Protein AF-A0A833H6C9-F1 (afdb_monomer_lite)

Secondary structure (DSSP, 8-state):
---------------HHHHHHHHHHHHHHHHHHHHHHHHHHHHHHHHHHHHHHHHHHHHHHHHHHHTSS-HHHHHHHHHHHTTTTTT-HHHHHHHHHHHHH-S-HHHHHHHHHHHGGGTTSTTTHHHHHHHHTT---HHHHHHHHHHHHHT--HHHHHHHHHHTT-TTS-HHHHHHHHHHHHT--

Structure (mmCIF, N/CA/C/O backbone):
data_AF-A0A833H6C9-F1
#
_entry.id   AF-A0A833H6C9-F1
#
loop_
_atom_site.group_PDB
_atom_site.id
_atom_site.type_symbol
_atom_site.label_atom_id
_atom_site.label_alt_id
_atom_site.label_comp_id
_atom_site.label_asym_id
_atom_site.label_entity_id
_atom_site.label_seq_id
_atom_site.pdbx_PDB_ins_code
_atom_site.Cartn_x
_atom_site.Cartn_y
_atom_site.Cartn_z
_atom_site.occupancy
_atom_site.B_iso_or_equiv
_atom_site.auth_seq_id
_atom_site.auth_comp_id
_atom_site.auth_asym_id
_atom_site.auth_atom_id
_atom_site.pdbx_PDB_model_num
ATOM 1 N N . THR A 1 1 ? -7.878 8.774 -89.054 1.00 51.75 1 THR A N 1
ATOM 2 C CA . THR A 1 1 ? -6.508 8.268 -88.817 1.00 51.75 1 THR A CA 1
ATOM 3 C C . THR A 1 1 ? -6.117 8.661 -87.407 1.00 51.75 1 THR A C 1
ATOM 5 O O . THR A 1 1 ? -5.967 9.843 -87.141 1.00 51.75 1 THR A O 1
ATOM 8 N N . VAL A 1 2 ? -6.123 7.715 -86.466 1.00 47.66 2 VAL A N 1
ATOM 9 C CA . VAL A 1 2 ? -5.965 7.989 -85.025 1.00 47.66 2 VAL A CA 1
ATOM 10 C C . VAL A 1 2 ? -4.481 7.919 -84.662 1.00 47.66 2 VAL A C 1
ATOM 12 O O . VAL A 1 2 ? -3.863 6.868 -84.811 1.00 47.66 2 VAL A O 1
ATOM 15 N N . VAL A 1 3 ? -3.908 9.032 -84.201 1.00 56.22 3 VAL A N 1
ATOM 16 C CA . VAL A 1 3 ? -2.522 9.112 -83.715 1.00 56.22 3 VAL A CA 1
ATOM 17 C C . VAL A 1 3 ? -2.506 8.683 -82.245 1.00 56.22 3 VAL A C 1
ATOM 19 O O . VAL A 1 3 ? -3.015 9.399 -81.387 1.00 56.22 3 VAL A O 1
ATOM 22 N N . ARG A 1 4 ? -1.949 7.503 -81.940 1.00 53.00 4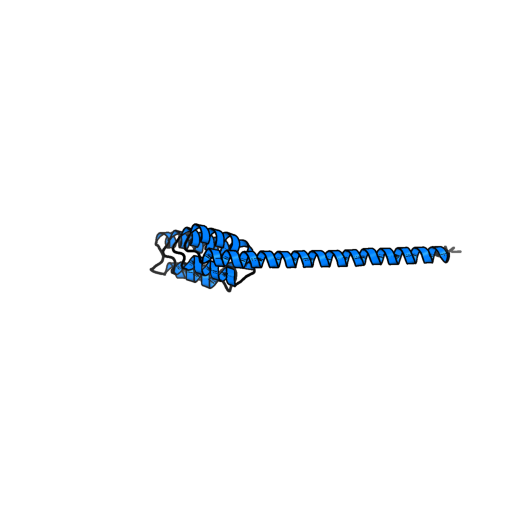 ARG A N 1
ATOM 23 C CA . ARG A 1 4 ? -1.631 7.100 -80.557 1.00 53.00 4 ARG A CA 1
ATOM 24 C C . ARG A 1 4 ? -0.303 7.756 -80.158 1.00 53.00 4 ARG A C 1
ATOM 26 O O . ARG A 1 4 ? 0.686 7.508 -80.845 1.00 53.00 4 ARG A O 1
ATOM 33 N N . PRO A 1 5 ? -0.232 8.550 -79.078 1.00 54.09 5 PRO A N 1
ATOM 34 C CA . PRO A 1 5 ? 1.048 8.992 -78.547 1.00 54.09 5 PRO A CA 1
ATOM 35 C C . PRO A 1 5 ? 1.734 7.817 -77.842 1.00 54.09 5 PRO A C 1
ATOM 37 O O . PRO A 1 5 ? 1.198 7.233 -76.897 1.00 54.09 5 PRO A O 1
ATOM 40 N N . ASP A 1 6 ? 2.913 7.456 -78.335 1.00 60.75 6 ASP A N 1
ATOM 41 C CA . ASP A 1 6 ? 3.777 6.447 -77.738 1.00 60.75 6 ASP A CA 1
ATOM 42 C C . ASP A 1 6 ? 4.527 7.076 -76.553 1.00 60.75 6 ASP A C 1
ATOM 44 O O . ASP A 1 6 ? 5.457 7.871 -76.718 1.00 60.75 6 ASP A O 1
ATOM 48 N N . PHE A 1 7 ? 4.084 6.777 -75.331 1.00 57.22 7 PHE A N 1
ATOM 49 C CA . PHE A 1 7 ? 4.765 7.194 -74.105 1.00 57.22 7 PHE A CA 1
ATOM 50 C C . PHE A 1 7 ? 5.963 6.276 -73.846 1.00 57.22 7 PHE A C 1
ATOM 52 O O . PHE A 1 7 ? 5.976 5.466 -72.916 1.00 57.22 7 PHE A O 1
ATOM 59 N N . GLY A 1 8 ? 7.002 6.425 -74.666 1.00 55.09 8 GLY A N 1
ATOM 60 C CA . GLY A 1 8 ? 8.302 5.821 -74.416 1.00 55.09 8 GLY A CA 1
ATOM 61 C C . GLY A 1 8 ? 8.864 6.337 -73.092 1.00 55.09 8 GLY A C 1
ATOM 62 O O . GLY A 1 8 ? 9.366 7.459 -73.011 1.00 55.09 8 GLY A O 1
ATOM 63 N N . ARG A 1 9 ? 8.785 5.520 -72.032 1.00 61.06 9 ARG A N 1
ATOM 64 C CA . ARG A 1 9 ? 9.469 5.763 -70.755 1.00 61.06 9 ARG A CA 1
ATOM 65 C C . ARG A 1 9 ? 10.972 5.850 -71.023 1.00 61.06 9 ARG A C 1
ATOM 67 O O . ARG A 1 9 ? 11.663 4.834 -71.043 1.00 61.06 9 ARG A O 1
ATOM 74 N N . ARG A 1 10 ? 11.487 7.068 -71.213 1.00 54.62 10 ARG A N 1
ATOM 75 C CA . ARG A 1 10 ? 12.924 7.355 -71.254 1.00 54.62 10 ARG A CA 1
ATOM 76 C C . ARG A 1 10 ? 13.517 7.030 -69.884 1.00 54.62 10 ARG A C 1
ATOM 78 O O . ARG A 1 10 ? 13.578 7.880 -69.002 1.00 54.62 10 ARG A O 1
ATOM 85 N N . ARG A 1 11 ? 13.953 5.786 -69.690 1.00 60.34 11 ARG A N 1
ATOM 86 C CA . ARG A 1 11 ? 14.920 5.465 -68.641 1.00 60.34 11 ARG A CA 1
ATOM 87 C C . ARG A 1 11 ? 16.238 6.088 -69.083 1.00 60.34 11 ARG A C 1
ATOM 89 O O . ARG A 1 11 ? 16.898 5.564 -69.974 1.00 60.34 11 ARG A O 1
ATOM 96 N N . ALA A 1 12 ? 16.563 7.251 -68.525 1.00 62.28 12 ALA A N 1
ATOM 97 C CA . ALA A 1 12 ? 17.874 7.851 -68.719 1.00 62.28 12 ALA A CA 1
ATOM 98 C C . ALA A 1 12 ? 18.944 6.823 -68.300 1.00 62.28 12 ALA A C 1
ATOM 100 O O . ALA A 1 12 ? 18.811 6.238 -67.219 1.00 62.28 12 ALA A O 1
ATOM 101 N N . PRO A 1 13 ? 19.967 6.551 -69.131 1.00 56.84 13 PRO A N 1
ATOM 102 C CA . PRO A 1 13 ? 21.026 5.627 -68.765 1.00 56.84 13 PRO A CA 1
ATOM 103 C C . PRO A 1 13 ? 21.805 6.236 -67.602 1.00 56.84 13 PRO A C 1
ATOM 105 O O . PRO A 1 13 ? 22.552 7.201 -67.756 1.00 56.84 13 PRO A O 1
ATOM 108 N N . VAL A 1 14 ? 21.597 5.689 -66.408 1.00 61.94 14 VAL A N 1
ATOM 109 C CA . VAL A 1 14 ? 22.394 6.040 -65.238 1.00 61.94 14 VAL A CA 1
ATOM 110 C C . VAL A 1 14 ? 23.807 5.543 -65.521 1.00 61.94 14 VAL A C 1
ATOM 112 O O . VAL A 1 14 ? 24.040 4.339 -65.620 1.00 61.94 14 VAL A O 1
ATOM 115 N N . GLY A 1 15 ? 24.750 6.466 -65.718 1.00 71.06 15 GLY A N 1
ATOM 116 C CA . GLY A 1 15 ? 26.133 6.102 -66.010 1.00 71.06 15 GLY A CA 1
ATOM 117 C C . GLY A 1 15 ? 26.708 5.189 -64.914 1.00 71.06 15 GLY A C 1
ATOM 118 O O . GLY A 1 15 ? 26.377 5.364 -63.737 1.00 71.06 15 GLY A O 1
ATOM 119 N N . PRO A 1 16 ? 27.613 4.249 -65.247 1.00 70.00 16 PRO A N 1
ATOM 120 C CA . PRO A 1 16 ? 28.112 3.236 -64.309 1.00 70.00 16 PRO A CA 1
ATOM 121 C C . PRO A 1 16 ? 28.773 3.827 -63.052 1.00 70.00 16 PRO A C 1
ATOM 123 O O . PRO A 1 16 ? 28.829 3.175 -62.015 1.00 70.00 16 PRO A O 1
ATOM 126 N N . ARG A 1 17 ? 29.237 5.083 -63.110 1.00 73.75 17 ARG A N 1
ATOM 127 C CA . ARG A 1 17 ? 29.754 5.830 -61.951 1.00 73.75 17 ARG A CA 1
ATOM 128 C C . ARG A 1 17 ? 28.643 6.281 -60.996 1.00 73.75 17 ARG A C 1
ATOM 130 O O . ARG A 1 17 ? 28.792 6.120 -59.792 1.00 73.75 17 ARG A O 1
ATOM 137 N N . VAL A 1 18 ? 27.516 6.773 -61.513 1.00 77.81 18 VAL A N 1
ATOM 138 C CA . VAL A 1 18 ? 26.371 7.233 -60.703 1.00 77.81 18 VAL A CA 1
ATOM 139 C C . VAL A 1 18 ? 25.726 6.061 -59.962 1.00 77.81 18 VAL A C 1
ATOM 141 O O . VAL A 1 18 ? 25.398 6.186 -58.787 1.00 77.81 18 VAL A O 1
ATOM 144 N N . MET A 1 19 ? 25.638 4.889 -60.602 1.00 78.88 19 MET A N 1
ATOM 145 C CA . MET A 1 19 ? 25.122 3.676 -59.956 1.00 78.88 19 MET A CA 1
ATOM 146 C C . MET A 1 19 ? 26.019 3.198 -58.801 1.00 78.88 19 MET A C 1
ATOM 148 O O . MET A 1 19 ? 25.510 2.750 -57.777 1.00 78.88 19 MET A O 1
ATOM 152 N N . ARG A 1 20 ? 27.347 3.357 -58.919 1.00 80.06 20 ARG A N 1
ATOM 153 C CA . ARG A 1 20 ? 28.298 3.063 -57.830 1.00 80.06 20 ARG A CA 1
ATOM 154 C C . ARG A 1 20 ? 28.120 4.012 -56.642 1.00 80.06 20 ARG A C 1
ATOM 156 O O . ARG A 1 20 ? 28.065 3.545 -55.511 1.00 80.06 20 ARG A O 1
ATOM 163 N N . PHE A 1 21 ? 27.976 5.316 -56.888 1.00 85.12 21 PHE A N 1
ATOM 164 C CA . PHE A 1 21 ? 27.723 6.287 -55.815 1.00 85.12 21 PHE A CA 1
ATOM 165 C C . PHE A 1 21 ? 26.371 6.060 -55.128 1.00 85.12 21 PHE A C 1
ATOM 167 O O . PHE A 1 21 ? 26.300 6.103 -53.903 1.00 85.12 21 PHE A O 1
ATOM 174 N N . ALA A 1 22 ? 25.319 5.746 -55.890 1.00 85.56 22 ALA A N 1
ATOM 175 C CA . ALA A 1 22 ? 24.007 5.419 -55.335 1.00 85.56 22 ALA A CA 1
ATOM 176 C C . ALA A 1 22 ? 24.047 4.154 -54.461 1.00 85.56 22 ALA A C 1
ATOM 178 O O . ALA A 1 22 ? 23.448 4.133 -53.389 1.00 85.56 22 ALA A O 1
ATOM 179 N N . ALA A 1 23 ? 24.793 3.126 -54.879 1.00 87.31 23 ALA A N 1
ATOM 180 C CA . ALA A 1 23 ? 24.971 1.910 -54.091 1.00 87.31 23 ALA A CA 1
ATOM 181 C C . ALA A 1 23 ? 25.689 2.180 -52.756 1.00 87.31 23 ALA A C 1
ATOM 183 O O . ALA A 1 23 ? 25.252 1.667 -51.731 1.00 87.31 23 ALA A O 1
ATOM 184 N N . ILE A 1 24 ? 26.733 3.022 -52.750 1.00 91.31 24 ILE A N 1
ATOM 185 C CA . ILE A 1 24 ? 27.453 3.425 -51.526 1.00 91.31 24 ILE A CA 1
ATOM 186 C C . ILE A 1 24 ? 26.547 4.242 -50.593 1.00 91.31 24 ILE A C 1
ATOM 188 O O . ILE A 1 24 ? 26.530 4.021 -49.384 1.00 91.31 24 ILE A O 1
ATOM 192 N N . ALA A 1 25 ? 25.770 5.177 -51.141 1.00 91.31 25 ALA A N 1
ATOM 193 C CA . ALA A 1 25 ? 24.831 5.968 -50.350 1.00 91.31 25 ALA A CA 1
ATOM 194 C C . ALA A 1 25 ? 23.727 5.089 -49.737 1.00 91.31 25 ALA A C 1
ATOM 196 O O . ALA A 1 25 ? 23.367 5.270 -48.575 1.00 91.31 25 ALA A O 1
ATOM 197 N N . ALA A 1 26 ? 23.224 4.106 -50.490 1.00 91.94 26 ALA A N 1
ATOM 198 C CA . ALA A 1 26 ? 22.217 3.167 -50.011 1.00 91.94 26 ALA A CA 1
ATOM 199 C C . ALA A 1 26 ? 22.755 2.258 -48.895 1.00 91.94 26 ALA A C 1
ATOM 201 O O . ALA A 1 26 ? 22.087 2.093 -47.876 1.00 91.94 26 ALA A O 1
ATOM 202 N N . THR A 1 27 ? 23.964 1.705 -49.035 1.00 94.19 27 THR A N 1
ATOM 203 C CA . THR A 1 27 ? 24.573 0.890 -47.971 1.00 94.19 27 THR A CA 1
ATOM 204 C C . THR A 1 27 ? 24.866 1.710 -46.719 1.00 94.19 27 THR A C 1
ATOM 206 O O . THR A 1 27 ? 24.617 1.223 -45.617 1.00 94.19 27 THR A O 1
ATOM 209 N N . LEU A 1 28 ? 25.308 2.964 -46.862 1.00 95.50 28 LEU A N 1
ATOM 210 C CA . LEU A 1 28 ? 25.485 3.873 -45.729 1.00 95.50 28 LEU A CA 1
ATOM 211 C C . LEU A 1 28 ? 24.152 4.165 -45.026 1.00 95.50 28 LEU A C 1
ATOM 213 O O . LEU A 1 28 ? 24.075 4.064 -43.805 1.00 95.50 28 LEU A O 1
ATOM 217 N N . ALA A 1 29 ? 23.094 4.474 -45.781 1.00 93.75 29 ALA A N 1
ATOM 218 C CA . ALA A 1 29 ? 21.771 4.736 -45.220 1.00 93.75 29 ALA A CA 1
ATOM 219 C C . ALA A 1 29 ? 21.218 3.517 -44.465 1.00 93.75 29 ALA A C 1
ATOM 221 O O . ALA A 1 29 ? 20.720 3.659 -43.350 1.00 93.75 29 ALA A O 1
ATOM 222 N N . ILE A 1 30 ? 21.365 2.311 -45.027 1.00 95.50 30 ILE A N 1
ATOM 223 C CA . ILE A 1 30 ? 20.975 1.061 -44.360 1.00 95.50 30 ILE A CA 1
ATOM 224 C C . ILE A 1 30 ? 21.804 0.846 -43.090 1.00 95.50 30 ILE A C 1
ATOM 226 O O . ILE A 1 30 ? 21.239 0.501 -42.056 1.00 95.50 30 ILE A O 1
ATOM 230 N N . GLY A 1 31 ? 23.117 1.088 -43.139 1.00 94.44 31 GLY A N 1
ATOM 231 C CA . GLY A 1 31 ? 23.998 0.977 -41.976 1.00 94.44 31 GLY A CA 1
ATOM 232 C C . GLY A 1 31 ? 23.614 1.937 -40.848 1.00 94.44 31 GLY A C 1
ATOM 233 O O . GLY A 1 31 ? 23.545 1.524 -39.694 1.00 94.44 31 GLY A O 1
ATOM 234 N N . VAL A 1 32 ? 23.296 3.192 -41.174 1.00 95.19 32 VAL A N 1
ATOM 235 C CA . VAL A 1 32 ? 22.842 4.195 -40.197 1.00 95.19 32 VAL A CA 1
ATOM 236 C C . VAL A 1 32 ? 21.483 3.812 -39.611 1.00 95.19 32 VAL A C 1
ATOM 238 O O . VAL A 1 32 ? 21.316 3.850 -38.394 1.00 95.19 32 VAL A O 1
ATOM 241 N N . LEU A 1 33 ? 20.529 3.386 -40.444 1.00 93.12 33 LEU A N 1
ATOM 242 C CA . LEU A 1 33 ? 19.203 2.965 -39.983 1.00 93.12 33 LEU A CA 1
ATOM 243 C C . LEU A 1 33 ? 19.295 1.730 -39.077 1.00 93.12 33 LEU A C 1
ATOM 245 O O . LEU A 1 33 ? 18.808 1.767 -37.947 1.00 93.12 33 LEU A O 1
ATOM 249 N N . ALA A 1 34 ? 19.985 0.678 -39.521 1.00 92.62 34 ALA A N 1
ATOM 250 C CA . ALA A 1 34 ? 20.190 -0.540 -38.741 1.00 92.62 34 ALA A CA 1
ATOM 251 C C . ALA A 1 34 ? 20.978 -0.273 -37.447 1.00 92.62 34 ALA A C 1
ATOM 253 O O . ALA A 1 34 ? 20.618 -0.788 -36.388 1.00 92.62 34 ALA A O 1
ATOM 254 N N . GLY A 1 35 ? 22.014 0.569 -37.509 1.00 92.69 35 GLY A N 1
ATOM 255 C CA . GLY A 1 35 ? 22.799 0.976 -36.347 1.00 92.69 35 GLY A CA 1
ATOM 256 C C . GLY A 1 35 ? 21.979 1.769 -35.331 1.00 92.69 35 GLY A C 1
ATOM 257 O O . GLY A 1 35 ? 22.082 1.510 -34.135 1.00 92.69 35 GLY A O 1
ATOM 258 N N . SER A 1 36 ? 21.116 2.681 -35.790 1.00 91.31 36 SER A N 1
ATOM 259 C CA . SER A 1 36 ? 20.253 3.481 -34.912 1.00 91.31 36 SER A CA 1
ATOM 260 C C . SER A 1 36 ? 19.191 2.640 -34.197 1.00 91.31 36 SER A C 1
ATOM 262 O O . SER A 1 36 ? 18.934 2.846 -33.011 1.00 91.31 36 SER A O 1
ATOM 264 N N . GLU A 1 37 ? 18.620 1.650 -34.885 1.00 89.69 37 GLU A N 1
ATOM 265 C CA . GLU A 1 37 ? 17.657 0.715 -34.304 1.00 89.69 37 GLU A CA 1
ATOM 266 C C . GLU A 1 37 ? 18.338 -0.209 -33.285 1.00 89.69 37 GLU A C 1
ATOM 268 O O . GLU A 1 37 ? 17.810 -0.451 -32.199 1.00 89.69 37 GLU A O 1
ATOM 273 N N . LEU A 1 38 ? 19.553 -0.679 -33.587 1.00 90.19 38 LEU A N 1
ATOM 274 C CA . LEU A 1 38 ? 20.331 -1.509 -32.670 1.00 90.19 38 LEU A CA 1
ATOM 275 C C . LEU A 1 38 ? 20.784 -0.736 -31.420 1.00 90.19 38 LEU A C 1
ATOM 277 O O . LEU A 1 38 ? 20.683 -1.267 -30.313 1.00 90.19 38 LEU A O 1
ATOM 281 N N . ALA A 1 39 ? 21.239 0.511 -31.581 1.00 87.12 39 ALA A N 1
ATOM 282 C CA . ALA A 1 39 ? 21.603 1.392 -30.471 1.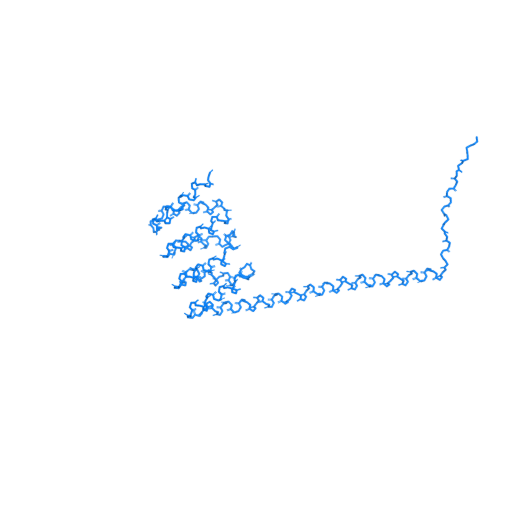00 87.12 39 ALA A CA 1
ATOM 283 C C . ALA A 1 39 ? 20.396 1.658 -29.561 1.00 87.12 39 ALA A C 1
ATOM 285 O O . ALA A 1 39 ? 20.469 1.414 -28.360 1.00 87.12 39 ALA A O 1
ATOM 286 N N . ARG A 1 40 ? 19.240 2.008 -30.143 1.00 87.12 40 ARG A N 1
ATOM 287 C CA . ARG A 1 40 ? 17.993 2.223 -29.394 1.00 87.12 40 ARG A CA 1
ATOM 288 C C . ARG A 1 40 ? 17.582 0.992 -28.583 1.00 87.12 40 ARG A C 1
ATOM 290 O O . ARG A 1 40 ? 17.212 1.117 -27.420 1.00 87.12 40 ARG A O 1
ATOM 297 N N . ARG A 1 41 ? 17.666 -0.211 -29.164 1.00 85.81 41 ARG A N 1
ATOM 298 C CA . ARG A 1 41 ? 17.365 -1.466 -28.446 1.00 85.81 41 ARG A CA 1
ATOM 299 C C . ARG A 1 41 ? 18.319 -1.718 -27.281 1.00 85.81 41 ARG A C 1
ATOM 301 O O . ARG A 1 41 ? 17.891 -2.246 -26.258 1.00 85.81 41 ARG A O 1
ATOM 308 N N . ARG A 1 42 ? 19.599 -1.368 -27.429 1.00 86.19 42 ARG A N 1
ATOM 309 C CA . ARG A 1 42 ? 20.595 -1.486 -26.357 1.00 86.19 42 ARG A CA 1
ATOM 310 C C . ARG A 1 42 ? 20.290 -0.525 -25.209 1.00 86.19 42 ARG A C 1
ATOM 312 O O . ARG A 1 42 ? 20.290 -0.968 -24.063 1.00 86.19 42 ARG A O 1
ATOM 319 N N . ASP A 1 43 ? 19.963 0.726 -25.520 1.00 88.62 43 ASP A N 1
ATOM 320 C CA . ASP A 1 43 ? 19.617 1.741 -24.520 1.00 88.62 43 ASP A CA 1
ATOM 321 C C . ASP A 1 43 ? 18.368 1.341 -23.724 1.00 88.62 43 ASP A C 1
ATOM 323 O O . ASP A 1 43 ? 18.374 1.388 -22.495 1.00 88.62 43 ASP A O 1
ATOM 327 N N . VAL A 1 44 ? 17.319 0.856 -24.403 1.00 84.88 44 VAL A N 1
ATOM 328 C CA . VAL A 1 44 ? 16.096 0.363 -23.742 1.00 84.88 44 VAL A CA 1
ATOM 329 C C . VAL A 1 44 ? 16.410 -0.791 -22.788 1.00 84.88 44 VAL A C 1
ATOM 331 O O . VAL A 1 44 ? 15.991 -0.749 -21.634 1.00 84.88 44 VAL A O 1
ATOM 334 N N . ARG A 1 45 ? 17.210 -1.778 -23.216 1.00 85.44 45 ARG A N 1
ATOM 335 C CA . ARG A 1 45 ? 17.622 -2.898 -22.349 1.00 85.44 45 ARG A CA 1
ATOM 336 C C . ARG A 1 45 ? 18.429 -2.439 -21.136 1.00 85.44 45 ARG A C 1
ATOM 338 O O . ARG A 1 45 ? 18.256 -2.988 -20.054 1.00 85.44 45 ARG A O 1
ATOM 345 N N . GLN A 1 46 ? 19.312 -1.454 -21.297 1.00 88.50 46 GLN A N 1
ATOM 346 C CA . GLN A 1 46 ? 20.105 -0.924 -20.186 1.00 88.50 46 GLN A CA 1
ATOM 347 C C . GLN A 1 46 ? 19.229 -0.164 -19.182 1.00 88.50 46 GLN A C 1
ATOM 349 O O . GLN A 1 46 ? 19.412 -0.313 -17.977 1.00 88.50 46 GLN A O 1
ATOM 354 N N . ILE A 1 47 ? 18.241 0.597 -19.660 1.00 85.62 47 ILE A N 1
ATOM 355 C CA . ILE A 1 47 ? 17.255 1.266 -18.803 1.00 85.62 47 ILE A CA 1
ATOM 356 C C . ILE A 1 47 ? 16.396 0.239 -18.058 1.00 85.62 47 ILE A C 1
ATOM 358 O O . ILE A 1 47 ? 16.150 0.409 -16.867 1.00 85.62 47 ILE A O 1
ATOM 362 N N . GLU A 1 48 ? 15.946 -0.825 -18.724 1.00 86.31 48 GLU A N 1
ATOM 363 C CA . GLU A 1 48 ? 15.208 -1.918 -18.078 1.00 86.31 48 GLU A CA 1
ATOM 364 C C . GLU A 1 48 ? 16.052 -2.624 -17.010 1.00 86.31 48 GLU A C 1
ATOM 366 O O . GLU A 1 48 ? 15.560 -2.843 -15.904 1.00 86.31 48 GLU A O 1
ATOM 371 N N . ALA A 1 49 ? 17.329 -2.901 -17.293 1.00 86.81 49 ALA A N 1
ATOM 372 C CA . ALA A 1 49 ? 18.252 -3.490 -16.323 1.00 86.81 49 ALA A CA 1
ATOM 373 C C . ALA A 1 49 ? 18.443 -2.590 -15.088 1.00 86.81 49 ALA A C 1
ATOM 375 O O . ALA A 1 49 ? 18.307 -3.065 -13.964 1.00 86.81 49 ALA A O 1
ATOM 376 N N . LEU A 1 50 ? 18.668 -1.285 -15.286 1.00 88.12 50 LEU A N 1
ATOM 377 C CA . LEU A 1 50 ? 18.792 -0.314 -14.191 1.00 88.12 50 LEU A CA 1
ATOM 378 C C . LEU A 1 50 ? 17.496 -0.181 -13.382 1.00 88.12 50 LEU A C 1
ATOM 380 O O . LEU A 1 50 ? 17.534 -0.095 -12.158 1.00 88.12 50 LEU A O 1
ATOM 384 N N . ARG A 1 51 ? 16.332 -0.183 -14.045 1.00 84.25 51 ARG A N 1
ATOM 385 C CA . ARG A 1 51 ? 15.030 -0.180 -13.359 1.00 84.25 51 ARG A CA 1
ATOM 386 C C . ARG A 1 51 ? 14.846 -1.431 -12.504 1.00 84.25 51 ARG A C 1
ATOM 388 O O . ARG A 1 51 ? 14.337 -1.315 -11.394 1.00 84.25 51 ARG A O 1
ATOM 395 N N . GLY A 1 52 ? 15.269 -2.593 -13.001 1.00 85.12 52 GLY A N 1
ATOM 396 C CA . GLY A 1 52 ? 15.267 -3.842 -12.240 1.00 85.12 52 GLY A CA 1
ATOM 397 C C . GLY A 1 52 ? 16.180 -3.784 -11.014 1.00 85.12 52 GLY A C 1
ATOM 398 O O . GLY A 1 52 ? 15.769 -4.184 -9.928 1.00 85.12 52 GLY A O 1
ATOM 399 N N . GLU A 1 53 ? 17.381 -3.222 -11.157 1.00 86.94 53 GLU A N 1
ATOM 400 C CA . GLU A 1 53 ? 18.322 -3.041 -10.046 1.00 86.94 53 GLU A CA 1
ATOM 401 C C . GLU A 1 53 ? 17.761 -2.100 -8.968 1.00 86.94 53 GLU A C 1
ATOM 403 O O . GLU A 1 53 ? 17.733 -2.459 -7.792 1.00 86.94 53 GLU A O 1
ATOM 408 N N . VAL A 1 54 ? 17.215 -0.942 -9.360 1.00 86.50 54 VAL A N 1
ATOM 409 C CA . VAL A 1 54 ? 16.555 -0.010 -8.427 1.00 86.50 54 VAL A CA 1
ATOM 410 C C . VAL A 1 54 ? 15.359 -0.667 -7.735 1.00 86.50 54 VAL A C 1
ATOM 412 O O . VAL A 1 54 ? 15.190 -0.501 -6.528 1.00 86.50 54 VAL A O 1
ATOM 415 N N . ALA A 1 55 ? 14.548 -1.439 -8.463 1.00 84.81 55 ALA A N 1
ATOM 416 C CA . ALA A 1 55 ? 13.424 -2.168 -7.882 1.00 84.81 55 ALA A CA 1
ATOM 417 C C . ALA A 1 55 ? 13.880 -3.190 -6.825 1.00 84.81 55 ALA A C 1
ATOM 419 O O . ALA A 1 55 ? 13.291 -3.248 -5.748 1.00 84.81 55 ALA A O 1
ATOM 420 N N . SER A 1 56 ? 14.960 -3.932 -7.087 1.00 86.12 56 SER A N 1
ATOM 421 C CA . SER A 1 56 ? 15.525 -4.900 -6.135 1.00 86.12 56 SER A CA 1
ATOM 422 C C . SER A 1 56 ? 16.157 -4.228 -4.906 1.00 86.12 56 SER A C 1
ATOM 424 O O . SER A 1 56 ? 16.019 -4.707 -3.775 1.00 86.12 56 SER A O 1
ATOM 426 N N . LEU A 1 57 ? 16.799 -3.070 -5.088 1.00 87.62 57 LEU A N 1
ATOM 427 C CA . LEU A 1 57 ? 17.275 -2.258 -3.966 1.00 87.62 57 LEU A CA 1
ATOM 428 C C . LEU A 1 57 ? 16.103 -1.760 -3.113 1.00 87.62 57 LEU A C 1
ATOM 430 O O . LEU A 1 57 ? 16.158 -1.843 -1.886 1.00 87.62 57 LEU A O 1
ATOM 434 N N . HIS A 1 58 ? 15.027 -1.291 -3.749 1.00 87.44 58 HIS A N 1
ATOM 435 C CA . HIS A 1 58 ? 13.814 -0.876 -3.048 1.00 87.44 58 HIS A CA 1
ATOM 436 C C . HIS A 1 58 ? 13.163 -2.038 -2.290 1.00 87.44 58 HIS A C 1
ATOM 438 O O . HIS A 1 58 ? 12.764 -1.829 -1.151 1.00 87.44 58 HIS A O 1
ATOM 444 N N . GLU A 1 59 ? 13.096 -3.246 -2.860 1.00 90.00 59 GLU A N 1
ATOM 445 C CA . GLU A 1 59 ? 12.636 -4.463 -2.166 1.00 90.00 59 GLU A CA 1
ATOM 446 C C . GLU A 1 59 ? 13.452 -4.702 -0.886 1.00 90.00 59 GLU A C 1
ATOM 448 O O . GLU A 1 59 ? 12.892 -4.827 0.207 1.00 90.00 59 GLU A O 1
ATOM 453 N N . THR A 1 60 ? 14.781 -4.725 -1.005 1.00 88.31 60 THR A N 1
ATOM 454 C CA . THR A 1 60 ? 15.686 -5.016 0.118 1.00 88.31 60 THR A CA 1
ATOM 455 C C . THR A 1 60 ? 15.559 -3.968 1.226 1.00 88.31 60 THR A C 1
ATOM 457 O O . THR A 1 60 ? 15.443 -4.308 2.402 1.00 88.31 60 THR A O 1
ATOM 460 N N . VAL A 1 61 ? 15.531 -2.682 0.862 1.00 89.25 61 VAL A N 1
ATOM 461 C CA . VAL A 1 61 ? 15.384 -1.584 1.829 1.00 89.25 61 VAL A CA 1
ATOM 462 C C . VAL A 1 61 ? 13.993 -1.597 2.459 1.00 89.25 61 VAL A C 1
ATOM 464 O O . VAL A 1 61 ? 13.875 -1.464 3.675 1.00 89.25 61 VAL A O 1
ATOM 467 N N . ALA A 1 62 ? 12.939 -1.793 1.662 1.00 87.56 62 ALA A N 1
ATOM 468 C CA . ALA A 1 62 ? 11.568 -1.841 2.156 1.00 87.56 62 ALA A CA 1
ATOM 469 C C . ALA A 1 62 ? 11.380 -2.969 3.172 1.00 87.56 62 ALA A C 1
ATOM 471 O O . ALA A 1 62 ? 10.869 -2.730 4.264 1.00 87.56 62 ALA A O 1
ATOM 472 N N . THR A 1 63 ? 11.825 -4.181 2.839 1.00 85.88 63 THR A N 1
ATOM 473 C CA . THR A 1 63 ? 11.689 -5.354 3.715 1.00 85.88 63 THR A CA 1
ATOM 474 C C . THR A 1 63 ? 12.506 -5.209 4.999 1.00 85.88 63 THR A C 1
ATOM 476 O O . THR A 1 63 ? 11.989 -5.503 6.077 1.00 85.88 63 THR A O 1
ATOM 479 N N . ALA A 1 64 ? 13.733 -4.682 4.923 1.00 86.88 64 ALA A N 1
ATOM 480 C CA . ALA A 1 64 ? 14.556 -4.419 6.103 1.00 86.88 64 ALA A CA 1
ATOM 481 C C . ALA A 1 64 ? 13.920 -3.377 7.038 1.00 86.88 64 ALA A C 1
ATOM 483 O O . ALA A 1 64 ? 13.845 -3.585 8.248 1.00 86.88 64 ALA A O 1
ATOM 484 N N . LEU A 1 65 ? 13.421 -2.272 6.481 1.00 90.88 65 LEU A N 1
ATOM 485 C CA . LEU A 1 65 ? 12.787 -1.206 7.255 1.00 90.88 65 LEU A CA 1
ATOM 486 C C . LEU A 1 65 ? 11.448 -1.638 7.862 1.00 90.88 65 LEU A C 1
ATOM 488 O O . LEU A 1 65 ? 11.166 -1.279 9.001 1.00 90.88 65 LEU A O 1
ATOM 492 N N . LEU A 1 66 ? 10.650 -2.440 7.148 1.00 89.50 66 LEU A N 1
ATOM 493 C CA . LEU A 1 66 ? 9.401 -3.022 7.660 1.00 89.50 66 LEU A CA 1
ATOM 494 C C . LEU A 1 66 ? 9.625 -3.951 8.862 1.00 89.50 66 LEU A C 1
ATOM 496 O O . LEU A 1 66 ? 8.742 -4.069 9.706 1.00 89.50 66 LEU A O 1
ATOM 500 N N . ALA A 1 67 ? 10.798 -4.575 8.971 1.00 85.25 67 ALA A N 1
ATOM 501 C CA . ALA A 1 67 ? 11.158 -5.420 10.107 1.00 85.25 67 ALA A CA 1
ATOM 502 C C . ALA A 1 67 ? 11.689 -4.633 11.326 1.00 85.25 67 ALA A C 1
ATOM 504 O O . ALA A 1 67 ? 12.012 -5.237 12.350 1.00 85.25 67 ALA A O 1
ATOM 505 N N . SER A 1 68 ? 11.802 -3.302 11.242 1.00 87.62 68 SER A N 1
ATOM 506 C CA . SER A 1 68 ? 12.365 -2.484 12.322 1.00 87.62 68 SER A CA 1
ATOM 507 C C . SER A 1 68 ? 11.449 -2.370 13.552 1.00 87.62 68 SER A C 1
ATOM 509 O O . SER A 1 68 ? 10.221 -2.374 13.461 1.00 87.62 68 SER A O 1
ATOM 511 N N . ALA A 1 69 ? 12.051 -2.159 14.728 1.00 83.12 69 ALA A N 1
ATOM 512 C CA . ALA A 1 69 ? 11.350 -1.813 15.963 1.00 83.12 69 ALA A CA 1
ATOM 513 C C . ALA A 1 69 ? 10.690 -0.416 15.928 1.00 83.12 69 ALA A C 1
ATOM 515 O O . ALA A 1 69 ? 9.666 -0.207 16.583 1.00 83.12 69 ALA A O 1
ATOM 516 N N . SER A 1 70 ? 11.223 0.532 15.151 1.00 94.31 70 SER A N 1
ATOM 517 C CA . SER A 1 70 ? 10.706 1.906 15.071 1.00 94.31 70 SER A CA 1
ATOM 518 C C . SER A 1 70 ? 9.556 2.025 14.071 1.00 94.31 70 SER A C 1
ATOM 520 O O . SER A 1 70 ? 9.707 1.663 12.904 1.00 94.31 70 SER A O 1
ATOM 522 N N . SER A 1 71 ? 8.416 2.593 14.485 1.00 91.81 71 SER A N 1
ATOM 523 C CA . SER A 1 71 ? 7.289 2.805 13.566 1.00 91.81 71 SER A CA 1
ATOM 524 C C . SER A 1 71 ? 7.625 3.785 12.439 1.00 91.81 71 SER A C 1
ATOM 526 O O . SER A 1 71 ? 7.218 3.558 11.303 1.00 91.81 71 SER A O 1
ATOM 528 N N . SER A 1 72 ? 8.443 4.810 12.697 1.00 92.94 72 SER A N 1
ATOM 529 C CA . SER A 1 72 ? 8.919 5.741 11.663 1.00 92.94 72 SER A CA 1
ATOM 530 C C . SER A 1 72 ? 9.750 5.046 10.578 1.00 92.94 72 SER A C 1
ATOM 532 O O . SER A 1 72 ? 9.630 5.364 9.392 1.00 92.94 72 SER A O 1
ATOM 534 N N . GLU A 1 73 ? 10.578 4.071 10.959 1.00 92.12 73 GLU A N 1
ATOM 535 C CA . GLU A 1 73 ? 11.360 3.286 9.998 1.00 92.12 73 GLU A CA 1
ATOM 536 C C . GLU A 1 73 ? 10.454 2.346 9.206 1.00 92.12 73 GLU A C 1
ATOM 538 O O . GLU A 1 73 ? 10.539 2.322 7.979 1.00 92.12 73 GLU A O 1
ATOM 543 N N . ARG A 1 74 ? 9.499 1.675 9.860 1.00 95.88 74 ARG A N 1
ATOM 544 C CA . ARG A 1 74 ? 8.508 0.844 9.158 1.00 95.88 74 ARG A CA 1
ATOM 545 C C . ARG A 1 74 ? 7.658 1.652 8.174 1.00 95.88 74 ARG A C 1
ATOM 547 O O . ARG A 1 74 ? 7.462 1.204 7.047 1.00 95.88 74 ARG A O 1
ATOM 554 N N . LEU A 1 75 ? 7.236 2.872 8.526 1.00 94.44 75 LEU A N 1
ATOM 555 C CA . LEU A 1 75 ? 6.569 3.804 7.600 1.00 94.44 75 LEU A CA 1
ATOM 556 C C . LEU A 1 75 ? 7.440 4.132 6.383 1.00 94.44 75 LEU A C 1
ATOM 558 O O . LEU A 1 75 ? 6.949 4.182 5.254 1.00 94.44 75 LEU A O 1
ATOM 562 N N . THR A 1 76 ? 8.740 4.321 6.603 1.00 92.00 76 THR A N 1
ATOM 563 C CA . THR A 1 76 ? 9.697 4.535 5.515 1.00 92.00 76 THR A CA 1
ATOM 564 C C . THR A 1 76 ? 9.783 3.293 4.623 1.00 92.00 76 THR A C 1
ATOM 566 O O . THR A 1 76 ? 9.720 3.414 3.401 1.00 92.00 76 THR A O 1
ATOM 569 N N . GLY A 1 77 ? 9.819 2.093 5.209 1.00 92.00 77 GLY A N 1
ATOM 570 C CA . GLY A 1 77 ? 9.775 0.827 4.474 1.00 92.00 77 GLY A CA 1
ATOM 571 C C . GLY A 1 77 ? 8.525 0.679 3.603 1.00 92.00 77 GLY A C 1
ATOM 572 O O . GLY A 1 77 ? 8.630 0.338 2.425 1.00 92.00 77 GLY A O 1
ATOM 573 N N . VAL A 1 78 ? 7.351 1.037 4.134 1.00 94.12 78 VAL A N 1
ATOM 574 C CA . VAL A 1 78 ? 6.098 1.085 3.362 1.00 94.12 78 VAL A CA 1
ATOM 575 C C . VAL A 1 78 ? 6.212 2.033 2.161 1.00 94.12 78 VAL A C 1
ATOM 577 O O . VAL A 1 78 ? 5.765 1.695 1.062 1.00 94.12 78 VAL A O 1
ATOM 580 N N . ALA A 1 79 ? 6.812 3.213 2.346 1.00 91.50 79 ALA A N 1
ATOM 581 C CA . ALA A 1 79 ? 6.972 4.194 1.275 1.00 91.50 79 ALA A CA 1
ATOM 582 C C . ALA A 1 79 ? 7.850 3.669 0.125 1.00 91.50 79 ALA A C 1
ATOM 584 O O . ALA A 1 79 ? 7.480 3.844 -1.038 1.00 91.50 79 ALA A O 1
ATOM 585 N N . TYR A 1 80 ? 8.950 2.971 0.430 1.00 89.12 80 TYR A N 1
ATOM 586 C CA . TYR A 1 80 ? 9.775 2.299 -0.585 1.00 89.12 80 TYR A CA 1
ATOM 587 C C . TYR A 1 80 ? 9.022 1.151 -1.271 1.00 89.12 80 TYR A C 1
ATOM 589 O O . TYR A 1 80 ? 9.083 1.014 -2.495 1.00 89.12 80 TYR A O 1
ATOM 597 N N . GLY A 1 81 ? 8.256 0.369 -0.503 1.00 88.88 81 GLY A N 1
ATOM 598 C CA . GLY A 1 81 ? 7.497 -0.771 -1.014 1.00 88.88 81 GLY A CA 1
ATOM 599 C C . GLY A 1 81 ? 6.373 -0.393 -1.984 1.00 88.88 81 GLY A C 1
ATOM 600 O O . GLY A 1 81 ? 6.082 -1.146 -2.911 1.00 88.88 81 GLY A O 1
ATOM 601 N N . ARG A 1 82 ? 5.765 0.792 -1.839 1.00 89.06 82 ARG A N 1
ATOM 602 C CA . ARG A 1 82 ? 4.624 1.237 -2.664 1.00 89.06 82 ARG A CA 1
ATOM 603 C C . ARG A 1 82 ? 4.899 1.217 -4.172 1.00 89.06 82 ARG A C 1
ATOM 605 O O . ARG A 1 82 ? 4.000 0.912 -4.946 1.00 89.06 82 ARG A O 1
ATOM 612 N N . GLY A 1 83 ? 6.118 1.553 -4.596 1.00 84.5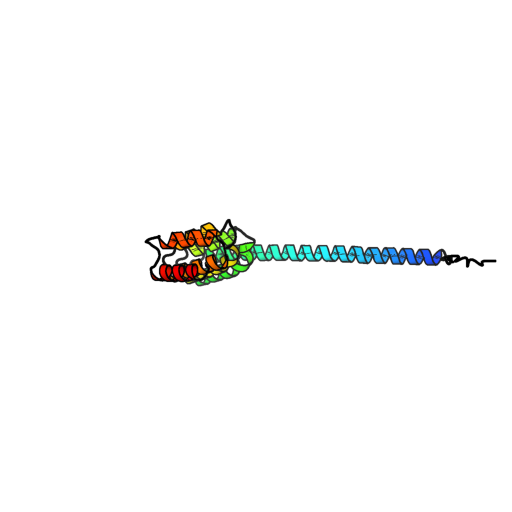0 83 GLY A N 1
ATOM 613 C CA . GLY A 1 83 ? 6.477 1.601 -6.020 1.00 84.50 83 GLY A CA 1
ATOM 614 C C . GLY A 1 83 ? 6.705 0.229 -6.661 1.00 84.50 83 GLY A C 1
ATOM 615 O O . GLY A 1 83 ? 6.666 0.116 -7.883 1.00 84.50 83 GLY A O 1
ATOM 616 N N . VAL A 1 84 ? 6.936 -0.804 -5.848 1.00 86.06 84 VAL A N 1
ATOM 617 C CA . VAL A 1 84 ? 7.337 -2.151 -6.292 1.00 86.06 84 VAL A CA 1
ATOM 618 C C . VAL A 1 84 ? 6.347 -3.247 -5.898 1.00 86.06 84 VAL A C 1
ATOM 620 O O . VAL A 1 84 ? 6.389 -4.327 -6.479 1.00 86.06 84 VAL A O 1
ATOM 623 N N . SER A 1 85 ? 5.393 -2.968 -5.006 1.00 81.94 85 SER A N 1
ATOM 624 C CA . SER A 1 85 ? 4.398 -3.934 -4.513 1.00 81.94 85 SER A CA 1
ATOM 625 C C . SER A 1 85 ? 3.606 -4.639 -5.621 1.00 81.94 85 SER A C 1
ATOM 627 O O . SER A 1 85 ? 3.220 -5.793 -5.473 1.00 81.94 85 SER A O 1
ATOM 629 N N . GLY A 1 86 ? 3.377 -3.979 -6.760 1.00 81.81 86 GLY A N 1
ATOM 630 C CA . GLY A 1 86 ? 2.682 -4.577 -7.903 1.00 81.81 86 GLY A CA 1
ATOM 631 C C . GLY A 1 86 ? 3.517 -5.495 -8.786 1.00 81.81 86 GLY A C 1
ATOM 632 O O . GLY A 1 86 ? 2.912 -6.251 -9.554 1.00 81.81 86 GLY A O 1
ATOM 633 N N . ALA A 1 87 ? 4.844 -5.419 -8.683 1.00 82.38 87 ALA A N 1
ATOM 634 C CA . ALA A 1 87 ? 5.805 -6.193 -9.463 1.00 82.38 87 ALA A CA 1
ATOM 635 C C . ALA A 1 87 ? 6.460 -7.317 -8.644 1.00 82.38 87 ALA A C 1
ATOM 637 O O . ALA A 1 87 ? 6.868 -8.319 -9.227 1.00 82.38 87 ALA A O 1
ATOM 638 N N . ASP A 1 88 ? 6.530 -7.167 -7.318 1.00 85.62 88 ASP A N 1
ATOM 639 C CA . ASP A 1 88 ? 7.183 -8.118 -6.422 1.00 85.62 88 ASP A CA 1
ATOM 640 C C . ASP A 1 88 ? 6.215 -8.695 -5.365 1.00 85.62 88 ASP A C 1
ATOM 642 O O . ASP A 1 88 ? 5.793 -7.982 -4.443 1.00 85.62 88 ASP A O 1
ATOM 646 N N . PRO A 1 89 ? 5.896 -10.003 -5.445 1.00 87.50 89 PRO A N 1
ATOM 647 C CA . PRO A 1 89 ? 5.063 -10.693 -4.464 1.00 87.50 89 PRO A CA 1
ATOM 648 C C . PRO A 1 89 ? 5.593 -10.632 -3.027 1.00 87.50 89 PRO A C 1
ATOM 650 O O . PRO A 1 89 ? 4.798 -10.649 -2.089 1.00 87.50 89 PRO A O 1
ATOM 653 N N . ARG A 1 90 ? 6.913 -10.552 -2.818 1.00 89.06 90 ARG A N 1
ATOM 654 C CA . ARG A 1 90 ? 7.506 -10.499 -1.471 1.00 89.06 90 ARG A CA 1
ATOM 655 C C . ARG A 1 90 ? 7.216 -9.177 -0.785 1.00 89.06 90 ARG A C 1
ATOM 657 O O . ARG A 1 90 ? 6.871 -9.160 0.394 1.00 89.06 90 ARG A O 1
ATOM 664 N N . VAL A 1 91 ? 7.312 -8.077 -1.530 1.00 91.38 91 VAL A N 1
ATOM 665 C CA . VAL A 1 91 ? 6.956 -6.747 -1.027 1.00 91.38 91 VAL A CA 1
ATOM 666 C C . VAL A 1 91 ? 5.462 -6.684 -0.727 1.00 91.38 91 VAL A C 1
ATOM 668 O O . VAL A 1 91 ? 5.077 -6.189 0.331 1.00 91.38 91 VAL A O 1
ATOM 671 N N . ALA A 1 92 ? 4.617 -7.220 -1.614 1.00 92.19 92 ALA A N 1
ATOM 672 C CA . ALA A 1 92 ? 3.179 -7.308 -1.364 1.00 92.19 92 ALA A CA 1
ATOM 673 C C . ALA A 1 92 ? 2.869 -8.102 -0.083 1.00 92.19 92 ALA A C 1
ATOM 675 O O . ALA A 1 92 ? 2.058 -7.661 0.731 1.00 92.19 92 ALA A O 1
ATOM 676 N N . GLU A 1 93 ? 3.555 -9.227 0.134 1.00 92.56 93 GLU A N 1
ATOM 677 C CA . GLU A 1 93 ? 3.406 -10.021 1.351 1.00 92.56 93 GLU A CA 1
ATOM 678 C C . GLU A 1 93 ? 3.839 -9.249 2.598 1.00 92.56 93 GLU A C 1
ATOM 680 O O . GLU A 1 93 ? 3.092 -9.193 3.572 1.00 92.56 93 GLU A O 1
ATOM 685 N N . ALA A 1 94 ? 5.008 -8.607 2.569 1.00 93.44 94 ALA A N 1
ATOM 686 C CA . ALA A 1 94 ? 5.512 -7.833 3.701 1.00 93.44 94 ALA A CA 1
ATOM 687 C C . ALA A 1 94 ? 4.567 -6.677 4.074 1.00 93.44 94 ALA A C 1
ATOM 689 O O . ALA A 1 94 ? 4.288 -6.453 5.252 1.00 93.44 94 ALA A O 1
ATOM 690 N N . LEU A 1 95 ? 4.014 -5.981 3.075 1.00 95.44 95 LEU A N 1
ATOM 691 C CA . LEU A 1 95 ? 3.004 -4.944 3.284 1.00 95.44 95 LEU A CA 1
ATOM 692 C C . LEU A 1 95 ? 1.706 -5.517 3.864 1.00 95.44 95 LEU A C 1
ATOM 694 O O . LEU A 1 95 ? 1.097 -4.893 4.732 1.00 95.44 95 LEU A O 1
ATOM 698 N N . LEU A 1 96 ? 1.276 -6.703 3.429 1.00 94.69 96 LEU A N 1
ATOM 699 C CA . LEU A 1 96 ? 0.089 -7.343 3.989 1.00 94.69 96 LEU A CA 1
ATOM 700 C C . LEU A 1 96 ? 0.301 -7.755 5.450 1.00 94.69 96 LEU A C 1
ATOM 702 O O . LEU A 1 96 ? -0.594 -7.550 6.267 1.00 94.69 96 LEU A O 1
ATOM 706 N N . GLN A 1 97 ? 1.473 -8.289 5.800 1.00 94.75 97 GLN A N 1
ATOM 707 C CA . GLN A 1 97 ? 1.812 -8.588 7.195 1.00 94.75 97 GLN A CA 1
ATOM 708 C C . GLN A 1 97 ? 1.820 -7.309 8.044 1.00 94.75 97 GLN A C 1
ATOM 710 O O . GLN A 1 97 ? 1.234 -7.288 9.125 1.00 94.75 97 GLN A O 1
ATOM 715 N N . ALA A 1 98 ? 2.378 -6.209 7.524 1.00 95.50 98 ALA A N 1
ATOM 716 C CA . ALA A 1 98 ? 2.315 -4.911 8.194 1.00 95.50 98 ALA A CA 1
ATOM 717 C C . ALA A 1 98 ? 0.860 -4.451 8.404 1.00 95.50 98 ALA A C 1
ATOM 719 O O . ALA A 1 98 ? 0.488 -4.082 9.512 1.00 95.50 98 ALA A O 1
ATOM 720 N N . LEU A 1 99 ? -0.006 -4.551 7.392 1.00 96.50 99 LEU A N 1
ATOM 721 C CA . LEU A 1 99 ? -1.436 -4.249 7.531 1.00 96.50 99 LEU A CA 1
ATOM 722 C C . LEU A 1 99 ? -2.123 -5.121 8.598 1.00 96.50 99 LEU A C 1
ATOM 724 O O . LEU A 1 99 ? -2.960 -4.636 9.359 1.00 96.50 99 LEU A O 1
ATOM 728 N N . LEU A 1 100 ? -1.802 -6.412 8.654 1.00 93.44 100 LEU A N 1
ATOM 729 C CA . LEU A 1 100 ? -2.465 -7.357 9.550 1.00 93.44 100 LEU A CA 1
ATOM 730 C C . LEU A 1 100 ? -2.004 -7.249 11.005 1.00 93.44 100 LEU A C 1
ATOM 732 O O . LEU A 1 100 ? -2.819 -7.474 11.899 1.00 93.44 100 LEU A O 1
ATOM 736 N N . HIS A 1 101 ? -0.726 -6.951 11.244 1.00 93.94 101 HIS A N 1
ATOM 737 C CA . HIS A 1 101 ? -0.107 -7.180 12.554 1.00 93.94 101 HIS A CA 1
ATOM 738 C C . HIS A 1 101 ? 0.704 -6.013 13.103 1.00 93.94 101 HIS A C 1
ATOM 740 O O . HIS A 1 101 ? 1.140 -6.106 14.250 1.00 93.94 101 HIS A O 1
ATOM 746 N N . ASP A 1 102 ? 0.925 -4.932 12.346 1.00 96.00 102 ASP A N 1
ATOM 747 C CA . ASP A 1 102 ? 1.726 -3.830 12.876 1.00 96.00 102 ASP A CA 1
ATOM 748 C C . ASP A 1 102 ? 1.037 -3.192 14.094 1.00 96.00 102 ASP A C 1
ATOM 750 O O . ASP A 1 102 ? -0.152 -2.847 14.026 1.00 96.00 102 ASP A O 1
ATOM 754 N N . PRO A 1 103 ? 1.758 -3.014 15.216 1.00 94.19 103 PRO A N 1
ATOM 755 C CA . PRO A 1 103 ? 1.184 -2.394 16.403 1.00 94.19 103 PRO A CA 1
ATOM 756 C C . PRO A 1 103 ? 0.756 -0.940 16.156 1.00 94.19 103 PRO A C 1
ATOM 758 O O . PRO A 1 103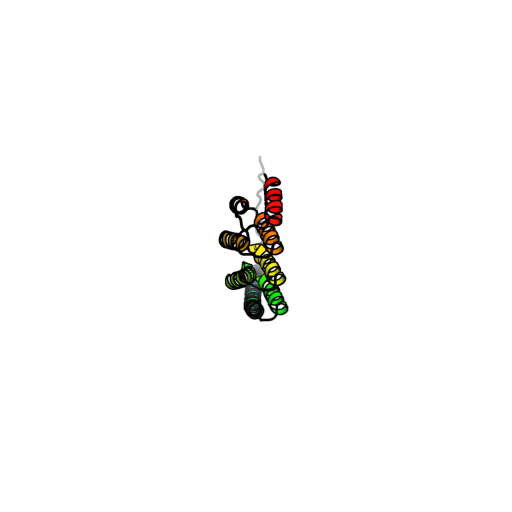 ? -0.177 -0.460 16.803 1.00 94.19 103 PRO A O 1
ATOM 761 N N . ASP A 1 104 ? 1.394 -0.236 15.216 1.00 96.12 104 ASP A N 1
ATOM 762 C CA . ASP A 1 104 ? 1.083 1.153 14.894 1.00 96.12 104 ASP A CA 1
ATOM 763 C C . ASP A 1 104 ? -0.026 1.233 13.828 1.00 96.12 104 ASP A C 1
ATOM 765 O O . ASP A 1 104 ? 0.104 0.753 12.698 1.00 96.12 104 ASP A O 1
ATOM 769 N N . VAL A 1 105 ? -1.145 1.874 14.183 1.00 96.38 105 VAL A N 1
ATOM 770 C CA . VAL A 1 105 ? -2.285 2.104 13.276 1.00 96.38 105 VAL A CA 1
ATOM 771 C C . VAL A 1 105 ? -1.861 2.870 12.018 1.00 96.38 105 VAL A C 1
ATOM 773 O O . VAL A 1 105 ? -2.355 2.573 10.931 1.00 96.38 105 VAL A O 1
ATOM 776 N N . ASN A 1 106 ? -0.926 3.816 12.127 1.00 96.12 106 ASN A N 1
ATOM 777 C CA . ASN A 1 106 ? -0.458 4.604 10.988 1.00 96.12 106 ASN A CA 1
ATOM 778 C C . ASN A 1 106 ? 0.339 3.750 10.000 1.00 96.12 106 ASN A C 1
ATOM 780 O O . ASN A 1 106 ? 0.219 3.948 8.787 1.00 96.12 106 ASN A O 1
ATOM 784 N N . VAL A 1 107 ? 1.123 2.784 10.494 1.00 97.00 107 VAL A N 1
ATOM 785 C CA . VAL A 1 107 ? 1.826 1.829 9.624 1.00 97.00 107 VAL A CA 1
ATOM 786 C C . VAL A 1 107 ? 0.817 0.943 8.905 1.00 97.00 107 VAL A C 1
ATOM 788 O O . VAL A 1 107 ? 0.909 0.809 7.685 1.00 97.00 107 VAL A O 1
ATOM 791 N N . ARG A 1 108 ? -0.203 0.431 9.610 1.00 97.50 108 ARG A N 1
ATOM 792 C CA . ARG A 1 108 ? -1.283 -0.363 8.994 1.00 97.50 108 ARG A CA 1
ATOM 793 C C . ARG A 1 108 ? -2.004 0.394 7.881 1.00 97.50 108 ARG A C 1
ATOM 795 O O . ARG A 1 108 ? -2.147 -0.133 6.781 1.00 97.50 108 ARG A O 1
ATOM 802 N N . LEU A 1 109 ? -2.412 1.639 8.131 1.00 97.25 109 LEU A N 1
ATOM 803 C CA . LEU A 1 109 ? -3.063 2.487 7.123 1.00 97.25 109 LEU A CA 1
ATOM 804 C C . LEU A 1 109 ? -2.142 2.774 5.935 1.00 97.25 109 LEU A C 1
ATOM 806 O O . LEU A 1 109 ? -2.559 2.681 4.783 1.00 97.25 109 LEU A O 1
ATOM 810 N N . SER A 1 110 ? -0.870 3.069 6.195 1.00 96.62 110 SER A N 1
ATOM 811 C CA . SER A 1 110 ? 0.097 3.323 5.125 1.00 96.62 110 SER A CA 1
ATOM 812 C C . SER A 1 110 ? 0.327 2.079 4.266 1.00 96.62 110 SER A C 1
ATOM 814 O O . SER A 1 110 ? 0.444 2.191 3.043 1.00 96.62 110 SER A O 1
ATOM 816 N N . ALA A 1 111 ? 0.398 0.901 4.892 1.00 96.75 111 ALA A N 1
ATOM 817 C CA . ALA A 1 111 ? 0.562 -0.372 4.205 1.00 96.75 111 ALA A CA 1
ATOM 818 C C . ALA A 1 111 ? -0.665 -0.700 3.345 1.00 96.75 111 ALA A C 1
ATOM 820 O O . ALA A 1 111 ? -0.511 -1.089 2.189 1.00 96.75 111 ALA A O 1
ATOM 821 N N . LEU A 1 112 ? -1.874 -0.449 3.859 1.00 96.31 112 LEU A N 1
ATOM 822 C CA . LEU A 1 112 ? -3.108 -0.542 3.080 1.00 96.31 112 LEU A CA 1
ATOM 823 C C . LEU A 1 112 ? -3.068 0.354 1.833 1.00 96.31 112 LEU A C 1
ATOM 825 O O . LEU A 1 112 ? -3.364 -0.115 0.736 1.00 96.31 112 LEU A O 1
ATOM 829 N N . GLU A 1 113 ? -2.648 1.612 1.970 1.00 94.88 113 GLU A N 1
ATOM 830 C CA . GLU A 1 113 ? -2.521 2.519 0.822 1.00 94.88 113 GLU A CA 1
ATOM 831 C C . GLU A 1 113 ? -1.477 2.036 -0.195 1.00 94.88 113 GLU A C 1
ATOM 833 O O . GLU A 1 113 ? -1.662 2.178 -1.403 1.00 94.88 113 GLU A O 1
ATOM 838 N N . ALA A 1 114 ? -0.392 1.406 0.263 1.00 94.75 114 ALA A N 1
ATOM 839 C CA . ALA A 1 114 ? 0.590 0.785 -0.626 1.00 94.75 114 ALA A CA 1
ATOM 840 C C . ALA A 1 114 ? 0.064 -0.481 -1.339 1.00 94.75 114 ALA A C 1
ATOM 842 O O . ALA A 1 114 ? 0.558 -0.827 -2.416 1.00 94.75 114 ALA A O 1
ATOM 843 N N . LEU A 1 115 ? -0.942 -1.148 -0.763 1.00 94.38 115 LEU A N 1
ATOM 844 C CA . LEU A 1 115 ? -1.627 -2.315 -1.328 1.00 94.38 115 LEU A CA 1
ATOM 845 C C . LEU A 1 115 ? -2.827 -1.952 -2.212 1.00 94.38 115 LEU A C 1
ATOM 847 O O . LEU A 1 115 ? -3.279 -2.802 -2.978 1.00 94.38 115 LEU A O 1
ATOM 851 N N . ARG A 1 116 ? -3.331 -0.711 -2.160 1.00 92.88 116 ARG A N 1
ATOM 852 C CA . ARG A 1 116 ? -4.495 -0.242 -2.938 1.00 92.88 116 ARG A CA 1
ATOM 853 C C . ARG A 1 116 ? -4.442 -0.623 -4.430 1.00 92.88 116 ARG A C 1
ATOM 855 O O . ARG A 1 116 ? -5.451 -1.126 -4.922 1.00 92.88 116 ARG A O 1
ATOM 862 N N . PRO A 1 117 ? -3.309 -0.502 -5.158 1.00 90.94 117 PRO A N 1
ATOM 863 C CA . PRO A 1 117 ? -3.236 -0.909 -6.569 1.00 90.94 117 PRO A CA 1
ATOM 864 C C . PRO A 1 117 ? -3.452 -2.412 -6.811 1.00 90.94 117 PRO A C 1
ATOM 866 O O . PRO A 1 117 ? -3.685 -2.835 -7.942 1.00 90.94 117 PRO A O 1
ATOM 869 N N . LEU A 1 118 ? -3.334 -3.233 -5.765 1.00 89.25 118 LEU A N 1
ATOM 870 C CA . LEU A 1 118 ? -3.485 -4.687 -5.815 1.00 89.25 118 LEU A CA 1
ATOM 871 C C . LEU A 1 118 ? -4.879 -5.144 -5.389 1.00 89.25 118 LEU A C 1
ATOM 873 O O . LEU A 1 118 ? -5.214 -6.303 -5.609 1.00 89.25 118 LEU A O 1
ATOM 877 N N . ALA A 1 119 ? -5.697 -4.258 -4.816 1.00 88.69 119 ALA A N 1
ATOM 878 C CA . ALA A 1 119 ? -6.969 -4.621 -4.197 1.00 88.69 119 ALA A CA 1
ATOM 879 C C . ALA A 1 119 ? -7.992 -5.233 -5.167 1.00 88.69 119 ALA A C 1
ATOM 881 O O . ALA A 1 119 ? -8.816 -6.046 -4.755 1.00 88.69 119 ALA A O 1
ATOM 882 N N . GLY A 1 120 ? -7.912 -4.889 -6.456 1.00 85.19 120 GLY A N 1
ATOM 883 C CA . GLY A 1 120 ? -8.750 -5.475 -7.507 1.00 85.19 120 GLY A CA 1
ATOM 884 C C . GLY A 1 120 ? -8.254 -6.818 -8.050 1.00 85.19 120 GLY A C 1
ATOM 885 O O . GLY A 1 120 ? -8.972 -7.462 -8.809 1.00 85.19 120 GLY A O 1
ATOM 886 N N . ARG A 1 121 ? -7.041 -7.264 -7.693 1.00 87.94 121 ARG A N 1
ATOM 887 C CA . ARG A 1 121 ? -6.487 -8.536 -8.182 1.00 87.94 121 ARG A CA 1
ATOM 888 C C . ARG A 1 121 ? -7.139 -9.701 -7.441 1.00 87.94 121 ARG A C 1
ATOM 890 O O . ARG A 1 121 ? -7.155 -9.707 -6.211 1.00 87.94 121 ARG A O 1
ATOM 897 N N . ASP A 1 122 ? -7.597 -10.711 -8.180 1.00 85.56 122 ASP A N 1
ATOM 898 C CA . ASP A 1 122 ? -8.299 -11.883 -7.627 1.00 85.56 122 ASP A CA 1
ATOM 899 C C . ASP A 1 122 ? -7.515 -12.603 -6.522 1.00 85.56 122 ASP A C 1
ATOM 901 O O . ASP A 1 122 ? -8.101 -13.103 -5.568 1.00 85.56 122 ASP A O 1
ATOM 905 N N . GLU A 1 123 ? -6.185 -12.609 -6.608 1.00 85.94 123 GLU A N 1
ATOM 906 C CA . GLU A 1 123 ? -5.315 -13.217 -5.598 1.00 85.94 123 GLU A CA 1
ATOM 907 C C . GLU A 1 123 ? -5.296 -12.437 -4.269 1.00 85.94 123 GLU A C 1
ATOM 909 O O . GLU A 1 123 ? -5.231 -13.030 -3.192 1.00 85.94 123 GLU A O 1
ATOM 914 N N . GLN A 1 124 ? -5.351 -11.102 -4.321 1.00 87.50 124 GLN A N 1
ATOM 915 C CA . GLN A 1 124 ? -5.164 -10.248 -3.141 1.00 87.50 124 GLN A CA 1
ATOM 916 C C . GLN A 1 124 ? -6.494 -9.827 -2.505 1.00 87.50 124 GLN A C 1
ATOM 918 O O . GLN A 1 124 ? -6.557 -9.646 -1.287 1.00 87.50 124 GLN A O 1
ATOM 923 N N . ARG A 1 125 ? -7.574 -9.736 -3.295 1.00 87.75 125 ARG A N 1
ATOM 924 C CA . ARG A 1 125 ? -8.918 -9.357 -2.826 1.00 87.75 125 ARG A CA 1
ATOM 925 C C . ARG A 1 125 ? -9.383 -10.168 -1.600 1.00 87.75 125 ARG A C 1
ATOM 927 O O . ARG A 1 125 ? -9.700 -9.536 -0.589 1.00 87.75 125 ARG A O 1
ATOM 934 N N . PRO A 1 126 ? -9.362 -11.518 -1.599 1.00 87.06 126 PRO A N 1
ATOM 935 C CA . PRO A 1 126 ? -9.831 -12.307 -0.456 1.00 87.06 126 PRO A CA 1
ATOM 936 C C . PRO A 1 126 ? -9.004 -12.053 0.806 1.00 87.06 126 PRO A C 1
ATOM 938 O O . PRO A 1 126 ? -9.520 -12.089 1.921 1.00 87.06 126 PRO A O 1
ATOM 941 N N . ARG A 1 127 ? -7.707 -11.764 0.641 1.00 90.19 127 ARG A N 1
ATOM 942 C CA . ARG A 1 127 ? -6.783 -11.500 1.750 1.00 90.19 127 ARG A CA 1
ATOM 943 C C . ARG A 1 127 ? -7.093 -10.163 2.419 1.00 90.19 127 ARG A C 1
ATOM 945 O O . ARG A 1 127 ? -7.091 -10.088 3.645 1.00 90.19 127 ARG A O 1
ATOM 952 N N . LEU A 1 128 ? -7.415 -9.135 1.632 1.00 91.75 128 LEU A N 1
ATOM 953 C CA . LEU A 1 128 ? -7.832 -7.824 2.142 1.00 91.75 128 LEU A CA 1
ATOM 954 C C . LEU A 1 128 ? -9.218 -7.877 2.803 1.00 91.75 128 LEU A C 1
ATOM 956 O O . LEU A 1 128 ? -9.419 -7.274 3.856 1.00 91.75 128 LEU A O 1
ATOM 960 N N . VAL A 1 129 ? -10.154 -8.654 2.253 1.00 88.88 129 VAL A N 1
ATOM 961 C CA . VAL A 1 129 ? -11.460 -8.898 2.891 1.00 88.88 129 VAL A CA 1
ATOM 962 C C . VAL A 1 129 ? -11.291 -9.644 4.216 1.00 88.88 129 VAL A C 1
ATOM 964 O O . VAL A 1 129 ? -11.877 -9.252 5.223 1.00 88.88 129 VAL A O 1
ATOM 967 N N . ALA A 1 130 ? -10.435 -10.667 4.266 1.00 87.50 130 ALA A N 1
ATOM 968 C CA . ALA A 1 130 ? -10.116 -11.363 5.510 1.00 87.50 130 ALA A CA 1
ATOM 969 C C . ALA A 1 130 ? -9.409 -10.453 6.532 1.00 87.50 130 ALA A C 1
ATOM 971 O O . ALA A 1 130 ? -9.610 -10.612 7.737 1.00 87.50 130 ALA A O 1
ATOM 972 N N . ALA A 1 131 ? -8.601 -9.489 6.073 1.00 90.19 131 ALA A N 1
ATOM 973 C CA . ALA A 1 131 ? -7.959 -8.509 6.943 1.00 90.19 131 ALA A CA 1
ATOM 974 C C . ALA A 1 131 ? -8.994 -7.652 7.680 1.00 90.19 131 ALA A C 1
ATOM 976 O O . ALA A 1 131 ? -8.830 -7.430 8.875 1.00 90.19 131 ALA A O 1
ATOM 977 N N . LEU A 1 132 ? -10.078 -7.240 7.013 1.00 89.25 132 LEU A N 1
ATOM 978 C CA . LEU A 1 132 ? -11.121 -6.373 7.575 1.00 89.25 132 LEU A CA 1
ATOM 979 C C . LEU A 1 132 ? -11.705 -6.914 8.889 1.00 89.25 132 LEU A C 1
ATOM 981 O O . LEU A 1 132 ? -11.787 -6.178 9.869 1.00 89.25 132 LEU A O 1
ATOM 985 N N . ALA A 1 133 ? -12.029 -8.207 8.944 1.00 81.88 133 ALA A N 1
ATOM 986 C CA . ALA A 1 133 ? -12.592 -8.843 10.139 1.00 81.88 133 ALA A CA 1
ATOM 987 C C . ALA A 1 133 ? -11.587 -9.006 11.299 1.00 81.88 133 ALA A C 1
ATOM 989 O O . ALA A 1 133 ? -11.985 -9.306 12.423 1.00 81.88 133 ALA A O 1
ATOM 990 N N . ARG A 1 134 ? -10.286 -8.844 11.029 1.00 87.12 134 ARG A N 1
ATOM 991 C CA . ARG A 1 134 ? -9.195 -9.024 12.000 1.00 87.12 134 ARG A CA 1
ATOM 992 C C . ARG A 1 134 ? -8.659 -7.712 12.563 1.00 87.12 134 ARG A C 1
ATOM 994 O O . ARG A 1 134 ? -7.806 -7.753 13.440 1.00 87.12 134 ARG A O 1
ATOM 1001 N N . GLN A 1 135 ? -9.090 -6.570 12.032 1.00 90.56 135 GLN A N 1
ATOM 1002 C CA . GLN A 1 135 ? -8.610 -5.274 12.497 1.00 90.56 135 GLN A CA 1
ATOM 1003 C C . GLN A 1 135 ? -9.381 -4.822 13.729 1.00 90.56 135 GLN A C 1
ATOM 1005 O O . GLN A 1 135 ? -10.601 -4.701 13.683 1.00 90.56 135 GLN A O 1
ATOM 1010 N N . ASP A 1 136 ? -8.656 -4.456 14.779 1.00 89.69 136 ASP A N 1
ATOM 1011 C CA . ASP A 1 136 ? -9.251 -3.925 16.014 1.00 89.69 136 ASP A CA 1
ATOM 1012 C C . ASP A 1 136 ? -9.499 -2.407 15.954 1.00 89.69 136 ASP A C 1
ATOM 1014 O O . ASP A 1 136 ? -10.104 -1.826 16.851 1.00 89.69 136 ASP A O 1
ATOM 1018 N N . SER A 1 137 ? -9.005 -1.737 14.908 1.00 92.12 137 SER A N 1
ATOM 1019 C CA . SER A 1 137 ? -9.159 -0.294 14.717 1.00 92.12 137 SER A CA 1
ATOM 1020 C C . SER A 1 137 ? -10.299 0.002 13.735 1.00 92.12 137 SER A C 1
ATOM 1022 O O . SER A 1 137 ? -10.159 -0.326 12.551 1.00 92.12 137 SER A O 1
ATOM 1024 N N . PRO A 1 138 ? -11.378 0.692 14.161 1.00 92.25 138 PRO A N 1
ATOM 1025 C CA . PRO A 1 138 ? -12.457 1.107 13.262 1.00 92.25 138 PRO A CA 1
ATOM 1026 C C . PRO A 1 138 ? -11.962 1.951 12.081 1.00 92.25 138 PRO A C 1
ATOM 1028 O O . PRO A 1 138 ? -12.471 1.825 10.972 1.00 92.25 138 PRO A O 1
ATOM 1031 N N . LEU A 1 139 ? -10.922 2.767 12.283 1.00 93.31 139 LEU A N 1
ATOM 1032 C CA . LEU A 1 139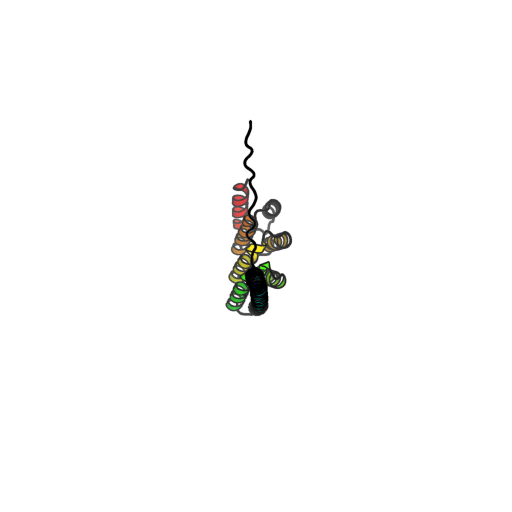 ? -10.330 3.587 11.223 1.00 93.31 139 LEU A CA 1
ATOM 1033 C C . LEU A 1 139 ? -9.694 2.730 10.115 1.00 93.31 139 LEU A C 1
ATOM 1035 O O . LEU A 1 139 ? -9.879 3.011 8.929 1.00 93.31 139 LEU A O 1
ATOM 1039 N N . VAL A 1 140 ? -8.984 1.660 10.490 1.00 95.25 140 VAL A N 1
ATOM 1040 C CA . VAL A 1 140 ? -8.403 0.716 9.520 1.00 95.25 140 VAL A CA 1
ATOM 1041 C C . VAL A 1 140 ? -9.507 -0.074 8.819 1.00 95.25 140 VAL A C 1
ATOM 1043 O O . VAL A 1 140 ? -9.440 -0.257 7.606 1.00 95.25 140 VAL A O 1
ATOM 1046 N N . GLN A 1 141 ? -10.552 -0.487 9.547 1.00 93.88 141 GLN A N 1
ATOM 1047 C CA . GLN A 1 141 ? -11.705 -1.174 8.959 1.00 93.88 141 GLN A CA 1
ATOM 1048 C C . GLN A 1 141 ? -12.410 -0.315 7.894 1.00 93.88 141 GLN A C 1
ATOM 1050 O O . GLN A 1 141 ? -12.673 -0.792 6.791 1.00 93.88 141 GLN A O 1
ATOM 1055 N N . LEU A 1 142 ? -12.677 0.963 8.191 1.00 93.81 142 LEU A N 1
ATOM 1056 C CA . LEU A 1 142 ? -13.282 1.902 7.237 1.00 93.81 142 LEU A CA 1
ATOM 1057 C C . LEU A 1 142 ? -12.417 2.076 5.988 1.00 93.81 142 LEU A C 1
ATOM 1059 O O . LEU A 1 142 ? -12.921 1.964 4.873 1.00 93.81 142 LEU A O 1
ATOM 1063 N N . SER A 1 143 ? -11.115 2.281 6.178 1.00 94.62 143 SER A N 1
ATOM 1064 C CA . SER A 1 143 ? -10.177 2.467 5.067 1.00 94.62 143 SER A CA 1
ATOM 1065 C C . SER A 1 143 ? -10.103 1.218 4.178 1.00 94.62 143 SER A C 1
ATOM 1067 O O . SER A 1 143 ? -10.075 1.322 2.953 1.00 94.62 143 SER A O 1
ATOM 1069 N N . LEU A 1 144 ? -10.128 0.018 4.774 1.00 94.25 144 LEU A N 1
ATOM 1070 C CA . LEU A 1 144 ? -10.178 -1.252 4.040 1.00 94.25 144 LEU A CA 1
ATOM 1071 C C . LEU A 1 144 ? -11.444 -1.368 3.192 1.00 94.25 144 LEU A C 1
ATOM 1073 O O . LEU A 1 144 ? -11.367 -1.755 2.028 1.00 94.25 144 LEU A O 1
ATOM 1077 N N . ILE A 1 145 ? -12.601 -1.014 3.758 1.00 92.50 145 ILE A N 1
ATOM 1078 C CA . ILE A 1 145 ? -13.875 -0.995 3.029 1.00 92.50 145 ILE A CA 1
ATOM 1079 C C . ILE A 1 145 ? -13.797 -0.041 1.838 1.00 92.50 145 ILE A C 1
ATOM 1081 O O . ILE A 1 145 ? -14.265 -0.391 0.758 1.00 92.50 145 ILE A O 1
ATOM 1085 N N . GLU A 1 146 ? -13.209 1.142 2.010 1.00 92.25 146 GLU A N 1
ATOM 1086 C CA . GLU A 1 146 ? -13.040 2.108 0.921 1.00 92.25 146 GLU A CA 1
ATOM 1087 C C . GLU A 1 146 ? -12.172 1.549 -0.201 1.00 92.25 146 GLU A C 1
ATOM 1089 O O . GLU A 1 146 ? -12.622 1.503 -1.342 1.00 92.25 146 GLU A O 1
ATOM 1094 N N . VAL A 1 147 ? -10.990 1.020 0.126 1.00 93.38 147 VAL A N 1
ATOM 1095 C CA . VAL A 1 147 ? -10.092 0.386 -0.854 1.00 93.38 147 VAL A CA 1
ATOM 1096 C C . VAL A 1 147 ? -10.787 -0.747 -1.616 1.00 93.38 147 VAL A C 1
ATOM 1098 O O . VAL A 1 147 ? -10.654 -0.852 -2.834 1.00 93.38 147 VAL A O 1
ATOM 1101 N N . LEU A 1 148 ? -11.543 -1.591 -0.912 1.00 91.62 148 LEU A N 1
ATOM 1102 C CA . LEU A 1 148 ? -12.255 -2.727 -1.499 1.00 91.62 148 LEU A CA 1
ATOM 1103 C C . LEU A 1 148 ? -13.425 -2.296 -2.395 1.00 91.62 148 LEU A C 1
ATOM 1105 O O . LEU A 1 148 ? -13.668 -2.920 -3.428 1.00 91.62 148 LEU A O 1
ATOM 1109 N N . LEU A 1 149 ? -14.152 -1.242 -2.021 1.00 89.94 149 LEU A N 1
ATOM 1110 C CA . LEU A 1 149 ? -15.240 -0.697 -2.835 1.00 89.94 149 LEU A CA 1
ATOM 1111 C C . LEU A 1 149 ? -14.722 0.054 -4.065 1.00 89.94 149 LEU A C 1
ATOM 1113 O O . LEU A 1 149 ? -15.348 -0.039 -5.118 1.00 89.94 149 LEU A O 1
ATOM 1117 N N . ASP A 1 150 ? -13.597 0.761 -3.947 1.00 89.50 150 ASP A N 1
ATOM 1118 C CA . ASP A 1 150 ? -12.968 1.492 -5.054 1.00 89.50 150 ASP A CA 1
ATOM 1119 C C . ASP A 1 150 ? -12.411 0.548 -6.128 1.00 89.50 150 ASP A C 1
ATOM 1121 O O . ASP A 1 150 ? -12.376 0.896 -7.305 1.00 89.50 150 ASP A O 1
ATOM 1125 N N . ALA A 1 151 ? -12.002 -0.662 -5.734 1.00 84.88 151 ALA A N 1
ATOM 1126 C CA . ALA A 1 151 ? -11.573 -1.707 -6.660 1.00 84.88 151 ALA A CA 1
ATOM 1127 C C . ALA A 1 151 ? -12.724 -2.302 -7.505 1.00 84.88 151 ALA A C 1
ATOM 1129 O O . ALA A 1 151 ? -12.448 -3.072 -8.419 1.00 84.88 151 ALA A O 1
ATOM 1130 N N . ASP A 1 152 ? -13.976 -1.950 -7.186 1.00 71.62 152 ASP A N 1
ATOM 1131 C CA . ASP A 1 152 ? -15.226 -2.241 -7.900 1.00 71.62 152 ASP A CA 1
ATOM 1132 C C . ASP A 1 152 ? -15.380 -3.690 -8.404 1.00 71.62 152 ASP A C 1
ATOM 1134 O O . ASP A 1 152 ? -15.065 -4.038 -9.540 1.00 71.62 152 ASP A O 1
ATOM 1138 N N . GLY A 1 153 ? -15.917 -4.560 -7.542 1.00 79.31 153 GLY A N 1
ATOM 1139 C CA . GLY A 1 153 ? -16.221 -5.948 -7.888 1.00 79.31 153 GLY A CA 1
ATOM 1140 C C . GLY A 1 153 ? -17.520 -6.427 -7.254 1.00 79.31 153 GLY A C 1
ATOM 1141 O O . GLY A 1 153 ? -17.713 -6.304 -6.042 1.00 79.31 153 GLY A O 1
ATOM 1142 N N . GLU A 1 154 ? -18.405 -7.030 -8.053 1.00 84.31 154 GLU A N 1
ATOM 1143 C CA . GLU A 1 154 ? -19.656 -7.621 -7.551 1.00 84.31 154 GLU A CA 1
ATOM 1144 C C . GLU A 1 154 ? -19.399 -8.679 -6.474 1.00 84.31 154 GLU A C 1
ATOM 1146 O O . GLU A 1 154 ? -20.160 -8.800 -5.515 1.00 84.31 154 GLU A O 1
ATOM 1151 N N . GLU A 1 155 ? -18.304 -9.430 -6.595 1.00 83.50 155 GLU A N 1
ATOM 1152 C CA . GLU A 1 155 ? -17.875 -10.363 -5.557 1.00 83.50 155 GLU A CA 1
ATOM 1153 C C . GLU A 1 155 ? -17.482 -9.653 -4.263 1.00 83.50 155 GLU A C 1
ATOM 1155 O O . GLU A 1 155 ? -18.027 -9.991 -3.214 1.00 83.50 155 GLU A O 1
ATOM 1160 N N . THR A 1 156 ? -16.651 -8.611 -4.342 1.00 87.00 156 THR A N 1
ATOM 1161 C CA . THR A 1 156 ? -16.290 -7.781 -3.187 1.00 87.00 156 THR A CA 1
ATOM 1162 C C . THR A 1 156 ? -17.533 -7.221 -2.504 1.00 87.00 156 THR A C 1
ATOM 1164 O O . THR A 1 156 ? -17.667 -7.298 -1.286 1.00 87.00 156 THR A O 1
ATOM 1167 N N . ARG A 1 157 ? -18.503 -6.709 -3.274 1.00 89.06 157 ARG A N 1
ATOM 1168 C CA . ARG A 1 157 ? -19.773 -6.215 -2.724 1.00 89.06 157 ARG A CA 1
ATOM 1169 C C . ARG A 1 157 ? -20.566 -7.313 -2.022 1.00 89.06 157 ARG A C 1
ATOM 1171 O O . ARG A 1 157 ? -21.140 -7.054 -0.966 1.00 89.06 157 ARG A O 1
ATOM 1178 N N . ARG A 1 158 ? -20.620 -8.528 -2.579 1.00 88.75 158 ARG A N 1
ATOM 1179 C CA . ARG A 1 158 ? -21.274 -9.675 -1.924 1.00 88.75 158 ARG A CA 1
ATOM 1180 C C . ARG A 1 158 ? -20.578 -10.049 -0.619 1.00 88.75 158 ARG A C 1
ATOM 1182 O O . ARG A 1 158 ? -21.266 -10.280 0.371 1.00 88.75 158 ARG A O 1
ATOM 1189 N N . GLU A 1 159 ? -19.251 -10.089 -0.599 1.00 87.75 159 GLU A N 1
ATOM 1190 C CA . GLU A 1 159 ? -18.477 -10.394 0.607 1.00 87.75 159 GLU A CA 1
ATOM 1191 C C . GLU A 1 159 ? -18.655 -9.319 1.682 1.00 87.75 159 GLU A C 1
ATOM 1193 O O . GLU A 1 159 ? -18.973 -9.638 2.825 1.00 87.75 159 GLU A O 1
ATOM 1198 N N . LEU A 1 160 ? -18.584 -8.041 1.307 1.00 89.44 160 LEU A N 1
ATOM 1199 C CA . LEU A 1 160 ? -18.844 -6.928 2.218 1.00 89.44 160 LEU A CA 1
ATOM 1200 C C . LEU A 1 160 ? -20.287 -6.935 2.756 1.00 89.44 160 LEU A C 1
ATOM 1202 O O . LEU A 1 160 ? -20.502 -6.613 3.921 1.00 89.44 160 LEU A O 1
ATOM 1206 N N . ARG A 1 161 ? -21.287 -7.344 1.959 1.00 90.81 161 ARG A N 1
ATOM 1207 C CA . ARG A 1 161 ? -22.665 -7.527 2.459 1.00 90.81 161 ARG A CA 1
ATOM 1208 C C . ARG A 1 161 ? -22.732 -8.582 3.562 1.00 90.81 161 ARG A C 1
ATOM 1210 O O . ARG A 1 161 ? -23.402 -8.332 4.555 1.00 90.81 161 ARG A O 1
ATOM 1217 N N . ARG A 1 162 ? -22.017 -9.706 3.424 1.00 88.81 162 ARG A N 1
ATOM 1218 C CA . ARG A 1 162 ? -21.966 -10.757 4.462 1.00 88.81 162 ARG A CA 1
ATOM 1219 C C . ARG A 1 162 ? -21.369 -10.241 5.773 1.00 88.81 162 ARG A C 1
ATOM 1221 O O . ARG A 1 162 ? -21.815 -10.641 6.839 1.00 88.81 162 ARG A O 1
ATOM 1228 N N . LEU A 1 163 ? -20.420 -9.303 5.710 1.00 85.81 163 LEU A N 1
ATOM 1229 C CA . LEU A 1 163 ? -19.833 -8.698 6.911 1.00 85.81 163 LEU A CA 1
ATOM 1230 C C . LEU A 1 163 ? -20.815 -7.839 7.717 1.00 85.81 163 LEU A C 1
ATOM 1232 O O . LEU A 1 163 ? -20.577 -7.606 8.899 1.00 85.81 163 LEU A O 1
ATOM 1236 N N . LEU A 1 164 ? -21.925 -7.372 7.132 1.00 88.88 164 LEU A N 1
ATOM 1237 C CA . LEU A 1 164 ? -22.944 -6.638 7.895 1.00 88.88 164 LEU A CA 1
ATOM 1238 C C . LEU A 1 164 ? -23.586 -7.504 8.988 1.00 88.88 164 LEU A C 1
ATOM 1240 O O . LEU A 1 164 ? -24.019 -6.954 10.008 1.00 88.88 164 LEU A O 1
ATOM 1244 N N . ASP A 1 165 ? -23.594 -8.822 8.784 1.00 88.56 165 ASP A N 1
ATOM 1245 C CA . ASP A 1 165 ? -24.149 -9.816 9.701 1.00 88.56 165 ASP A CA 1
ATOM 1246 C C . ASP A 1 165 ? -23.118 -10.302 10.738 1.00 88.56 165 ASP A C 1
ATOM 1248 O O . ASP A 1 165 ? -23.480 -10.977 11.701 1.00 88.56 165 ASP A O 1
ATOM 1252 N N . GLU A 1 166 ? -21.841 -9.924 10.597 1.00 84.50 166 GLU A N 1
ATOM 1253 C CA . GLU A 1 166 ? -20.790 -10.304 11.541 1.00 84.50 166 GLU A CA 1
ATOM 1254 C C . GLU A 1 166 ? -20.947 -9.551 12.873 1.00 84.50 166 GLU A C 1
ATOM 1256 O O . GLU A 1 166 ? -20.902 -8.313 12.890 1.00 84.50 166 GLU A O 1
ATOM 1261 N N . PRO A 1 167 ? -21.067 -10.247 14.023 1.00 79.31 167 PRO A N 1
ATOM 1262 C CA . PRO A 1 167 ? -21.283 -9.603 15.321 1.00 79.31 167 PRO A CA 1
ATOM 1263 C C . PRO A 1 167 ? -20.132 -8.685 15.738 1.00 79.31 167 PRO A C 1
ATOM 1265 O O . PRO A 1 167 ? -20.346 -7.685 16.420 1.00 79.31 167 PRO A O 1
ATOM 1268 N N . ARG A 1 168 ? -18.908 -9.026 15.319 1.00 78.44 168 ARG A N 1
ATOM 1269 C CA . ARG A 1 168 ? -17.671 -8.330 15.701 1.00 78.44 168 ARG A CA 1
ATOM 1270 C C . ARG A 1 168 ? -17.415 -7.050 14.910 1.00 78.44 168 ARG A C 1
ATOM 1272 O O . ARG A 1 168 ? -16.501 -6.313 15.260 1.00 78.44 168 ARG A O 1
ATOM 1279 N N . LEU A 1 169 ? -18.197 -6.778 13.862 1.00 83.69 169 LEU A N 1
ATOM 1280 C CA . LEU A 1 169 ? -18.055 -5.538 13.111 1.00 83.69 169 LEU A CA 1
ATOM 1281 C C . LEU A 1 169 ? -18.492 -4.355 13.981 1.00 83.69 169 LEU A C 1
ATOM 1283 O O . LEU A 1 169 ? -19.596 -4.354 14.547 1.00 83.69 169 LEU A O 1
ATOM 1287 N N . ASP A 1 170 ? -17.634 -3.343 14.062 1.00 87.56 170 ASP A N 1
ATOM 1288 C CA . ASP A 1 170 ? -17.905 -2.132 14.825 1.00 87.56 170 ASP A CA 1
ATOM 1289 C C . ASP A 1 170 ? -19.229 -1.473 14.358 1.00 87.56 170 ASP A C 1
ATOM 1291 O O . ASP A 1 170 ? -19.511 -1.426 13.153 1.00 87.56 170 ASP A O 1
ATOM 1295 N N . PRO A 1 171 ? -20.093 -0.989 15.274 1.00 88.56 171 PRO A N 1
ATOM 1296 C CA . PRO A 1 171 ? -21.382 -0.400 14.910 1.00 88.56 171 PRO A CA 1
ATOM 1297 C C . PRO A 1 171 ? -21.289 0.786 13.942 1.00 88.56 171 PRO A C 1
ATOM 1299 O O . PRO A 1 171 ? -22.123 0.887 13.035 1.00 88.56 171 PRO A O 1
ATOM 1302 N N . ALA A 1 172 ? -20.287 1.658 14.095 1.00 89.19 172 ALA A N 1
ATOM 1303 C CA . ALA A 1 172 ? -20.081 2.795 13.202 1.00 89.19 172 ALA A CA 1
ATOM 1304 C C . ALA A 1 172 ? -19.656 2.314 11.809 1.00 89.19 172 ALA A C 1
ATOM 1306 O O . ALA A 1 172 ? -20.186 2.783 10.798 1.00 89.19 172 ALA A O 1
ATOM 1307 N N . VAL A 1 173 ? -18.782 1.308 11.754 1.00 91.44 173 VAL A N 1
ATOM 1308 C CA . VAL A 1 173 ? -18.336 0.679 10.502 1.00 91.44 173 VAL A CA 1
ATOM 1309 C C . VAL A 1 173 ? -19.494 -0.014 9.781 1.00 91.44 173 VAL A C 1
ATOM 1311 O O . VAL A 1 173 ? -19.671 0.165 8.575 1.00 91.44 173 VAL A O 1
ATOM 1314 N N . ARG A 1 174 ? -20.354 -0.731 10.514 1.00 91.94 174 ARG A N 1
ATOM 1315 C CA . ARG A 1 174 ? -21.571 -1.355 9.969 1.00 91.94 174 ARG A CA 1
ATOM 1316 C C . ARG A 1 174 ? -22.525 -0.314 9.376 1.00 91.94 174 ARG A C 1
ATOM 1318 O O . ARG A 1 174 ? -23.055 -0.518 8.282 1.00 91.94 174 ARG A O 1
ATOM 1325 N N . GLY A 1 175 ? -22.736 0.802 10.078 1.00 91.50 175 GLY A N 1
ATOM 1326 C CA . GLY A 1 175 ? -23.560 1.914 9.599 1.00 91.50 175 GLY A CA 1
ATOM 1327 C C . GLY A 1 175 ? -23.013 2.529 8.308 1.00 91.50 175 GLY A C 1
ATOM 1328 O O . GLY A 1 175 ? -23.755 2.686 7.333 1.00 91.50 175 GLY A O 1
ATOM 1329 N N . TYR A 1 176 ? -21.705 2.797 8.272 1.00 90.88 176 TYR A N 1
ATOM 1330 C CA . TYR A 1 176 ? -21.009 3.302 7.089 1.00 90.88 176 TYR A CA 1
ATOM 1331 C C . TYR A 1 176 ? -21.147 2.352 5.891 1.00 90.88 176 TYR A C 1
ATOM 1333 O O . TYR A 1 176 ? -21.573 2.766 4.808 1.00 90.88 176 TYR A O 1
ATOM 1341 N N . LEU A 1 177 ? -20.854 1.065 6.095 1.00 91.69 177 LEU A N 1
ATOM 1342 C CA . LEU A 1 177 ? -20.888 0.058 5.039 1.00 91.69 177 LEU A CA 1
ATOM 1343 C C . LEU A 1 177 ? -22.294 -0.105 4.450 1.00 91.69 177 LEU A C 1
ATOM 1345 O O . LEU A 1 177 ? -22.456 -0.109 3.227 1.00 91.69 177 LEU A O 1
ATOM 1349 N N . ARG A 1 178 ? -23.327 -0.151 5.303 1.00 92.06 178 ARG A N 1
ATOM 1350 C CA . ARG A 1 178 ? -24.731 -0.195 4.865 1.00 92.06 178 ARG A CA 1
ATOM 1351 C C . ARG A 1 178 ? -25.080 1.017 3.994 1.00 92.06 178 ARG A C 1
ATOM 1353 O O . ARG A 1 178 ? -25.679 0.855 2.932 1.00 92.06 178 ARG A O 1
ATOM 1360 N N . GLY A 1 179 ? -24.660 2.217 4.401 1.00 90.50 179 GLY A N 1
ATOM 1361 C CA . GLY A 1 179 ? -24.895 3.450 3.645 1.00 90.50 179 GLY A CA 1
ATOM 1362 C C . GLY A 1 179 ? -24.131 3.535 2.316 1.00 90.50 179 GLY A C 1
ATOM 1363 O O . GLY A 1 179 ? -24.610 4.165 1.372 1.00 90.50 179 GLY A O 1
ATOM 1364 N N . ARG A 1 180 ? -22.946 2.921 2.205 1.00 89.81 180 ARG A N 1
ATOM 1365 C CA . ARG A 1 180 ? -22.180 2.857 0.944 1.00 89.81 180 ARG A CA 1
ATOM 1366 C C . ARG A 1 180 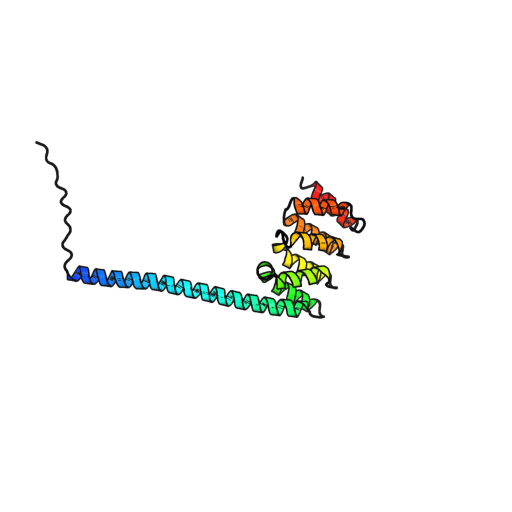? -22.768 1.840 -0.031 1.00 89.81 180 ARG A C 1
ATOM 1368 O O . ARG A 1 180 ? -22.926 2.159 -1.209 1.00 89.81 180 ARG A O 1
ATOM 1375 N N . LEU A 1 181 ? -23.142 0.657 0.456 1.00 88.12 181 LEU A N 1
ATOM 1376 C CA . LEU A 1 181 ? -23.732 -0.396 -0.372 1.00 88.12 181 LEU A CA 1
ATOM 1377 C C . LEU A 1 181 ? -25.135 -0.037 -0.883 1.00 88.12 181 LEU A C 1
ATOM 1379 O O . LEU A 1 181 ? -25.467 -0.409 -2.002 1.00 88.12 181 LEU A O 1
ATOM 1383 N N . GLY A 1 182 ? -25.931 0.707 -0.107 1.00 83.50 182 GLY A N 1
ATOM 1384 C CA . GLY A 1 182 ? -27.269 1.151 -0.524 1.00 83.50 182 GLY A CA 1
ATOM 1385 C C . GLY A 1 182 ? -27.282 2.286 -1.555 1.00 83.50 182 GLY A C 1
ATOM 1386 O O . GLY A 1 182 ? -28.266 2.439 -2.263 1.00 83.50 182 GLY A O 1
ATOM 1387 N N . ARG A 1 183 ? -26.201 3.073 -1.660 1.00 76.38 183 ARG A N 1
ATOM 1388 C CA . ARG A 1 183 ? -26.062 4.155 -2.660 1.00 76.38 183 ARG A CA 1
ATOM 1389 C C . ARG A 1 183 ? -25.505 3.690 -4.009 1.00 76.38 183 ARG A C 1
ATOM 1391 O O . ARG A 1 183 ? -25.454 4.487 -4.935 1.00 76.38 183 ARG A O 1
ATOM 1398 N N . SER A 1 184 ? -25.026 2.450 -4.084 1.00 60.25 184 SER A N 1
ATOM 1399 C CA . SER A 1 184 ? -24.337 1.896 -5.260 1.00 60.25 184 SER A CA 1
ATOM 1400 C C . SER A 1 184 ? -25.188 0.865 -6.023 1.00 60.25 184 SER A C 1
ATOM 1402 O O . SER A 1 184 ? -24.636 0.124 -6.830 1.00 60.25 184 SER A O 1
ATOM 1404 N N . ALA A 1 185 ? -26.485 0.767 -5.709 1.00 53.06 185 ALA A N 1
ATOM 1405 C CA . ALA A 1 185 ? -27.482 -0.067 -6.384 1.00 53.06 185 ALA A CA 1
ATOM 1406 C C . ALA A 1 185 ? -28.440 0.831 -7.172 1.00 53.06 185 ALA A C 1
ATOM 1408 O O . ALA A 1 185 ? -28.898 0.385 -8.244 1.00 53.06 185 ALA A O 1
#

Sequence (185 aa):
TVVRPDFGRRRAPVGPRVMRFAAIAATLAIGVLAGSELARRRDVRQIEALRGEVASLHETVATALLASASSSERLTGVAYGRGVSGADPRVAEALLQALLHDPDVNVRLSALEALRPLAGRDEQRPRLVAALARQDSPLVQLSLIEVLLDADGEETRRELRRLLDEPRLDPAVRGYLRGRLGRSA

Radius of gyration: 31.2 Å; chains: 1; bounding box: 57×22×105 Å

pLDDT: mean 86.32, std 10.44, range [47.66, 97.5]

Foldseek 3Di:
DDDDDDPPPPPPPCPPVNVVVVVVVVVVVVCVVVVVVVVVVVVVVVVVVVVVVLLVVLLVCLLVQCPDPDPVSNLVSLVSLLVNLVPDVSSVVSLLCQLQDPPDPVSNLSSVVSCLVVCLPPVCVVSLLVSLLRDPDLVSNQSSLVSNVVSPDPVSLVSLVVCLVPPSRDPVSNVVSVVVSVVVD